Protein 6I3H (pdb70)

Secondary structure (DSSP, 8-state):
-HHHHHTHHHHHHHHHHHHHHHHTS-SSHHHHHHHHHHHHHHTT----HHHHHHHHHH-SS--HHHHHHHHHHHHHH-----HHHHHHS--TTSTHHHHHHHHHHHHHTT--SHHHHHHHHTTS-HHHHHHHHHHHHTSGGGS-HHHHHHHHHHHHHHHHHH-/-HHHHTHHHHHHHHHHHHHHHHTS-SSHHHHHHHHHHHHHHTT----HHHHHHHHHT-SS--HHHHHHHHHHHHHH-----HHHHHHHH---HHHHHHHHHHHHHTT--SHHHHHHHHTTS-HHHHHHHHHHHHTSGGGS-HHHHHHHHHHHHHHHHH-

Structure (mmCIF, N/CA/C/O backbone):
data_6I3H
#
_entry.id   6I3H
#
_cell.length_a   35.560
_cell.length_b   35.580
_cell.length_c   69.290
_cell.angle_alpha   89.71
_cell.angle_beta   84.40
_cell.angle_gamma   69.02
#
_symmetry.space_group_name_H-M   'P 1'
#
loop_
_entity.id
_entity.type
_entity.pdbx_description
1 polymer 'Matrix protein 1'
2 non-polymer 'PHOSPHATE ION'
3 water water
#
loop_
_atom_site.group_PDB
_atom_site.id
_atom_site.type_symbol
_atom_site.label_atom_id
_atom_site.label_alt_id
_atom_site.label_comp_id
_atom_site.label_asym_id
_atom_site.label_entity_id
_atom_site.label_seq_id
_atom_site.pdbx_PDB_ins_code
_atom_site.Cartn_x
_atom_site.Cartn_y
_atom_site.Cartn_z
_atom_site.occupancy
_atom_site.B_iso_or_equiv
_atom_site.auth_seq_id
_atom_site.auth_comp_id
_atom_site.auth_asym_id
_atom_site.auth_atom_id
_atom_site.pdbx_PDB_model_num
ATOM 1 N N . SER A 1 10 ? 8.511 44.797 90.061 1.00 79.59 -9 SER A N 1
ATOM 2 C CA . SER A 1 10 ? 7.089 45.047 89.814 1.00 78.47 -9 SER A CA 1
ATOM 3 C C . SER A 1 10 ? 6.710 46.369 90.470 1.00 80.82 -9 SER A C 1
ATOM 4 O O . SER A 1 10 ? 6.303 47.298 89.766 1.00 78.92 -9 SER A O 1
ATOM 7 N N . GLY A 1 11 ? 6.884 46.448 91.794 1.00 77.55 -8 GLY A N 1
ATOM 8 C CA . GLY A 1 11 ? 6.669 47.670 92.557 1.00 78.52 -8 GLY A CA 1
ATOM 9 C C . GLY A 1 11 ? 7.577 48.769 92.036 1.00 78.74 -8 GLY A C 1
ATOM 10 O O . GLY A 1 11 ? 7.105 49.864 91.718 1.00 77.88 -8 GLY A O 1
ATOM 11 N N . LEU A 1 12 ? 8.882 48.453 91.884 1.00 72.75 -7 LEU A N 1
ATOM 12 C CA . LEU A 1 12 ? 9.889 49.355 91.321 1.00 70.39 -7 LEU A CA 1
ATOM 13 C C . LEU A 1 12 ? 9.521 49.650 89.872 1.00 66.71 -7 LEU A C 1
ATOM 14 O O . LEU A 1 12 ? 9.484 50.811 89.486 1.00 64.52 -7 LEU A O 1
ATOM 19 N N . GLU A 1 13 ? 9.218 48.592 89.089 1.00 59.47 -6 GLU A N 1
ATOM 20 C CA . GLU A 1 13 ? 8.911 48.664 87.657 1.00 55.46 -6 GLU A CA 1
ATOM 21 C C . GLU A 1 13 ? 7.894 49.739 87.258 1.00 51.58 -6 GLU A C 1
ATOM 22 O O . GLU A 1 13 ? 8.156 50.450 86.298 1.00 47.71 -6 GLU A O 1
ATOM 28 N N . VAL A 1 14 ? 6.783 49.904 88.003 1.00 46.38 -5 VAL A N 1
ATOM 29 C CA . V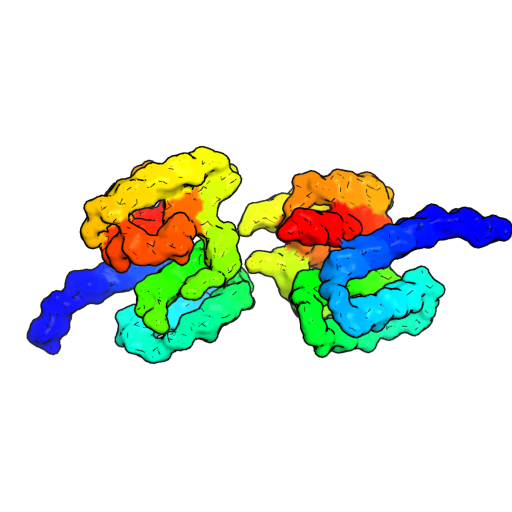AL A 1 14 ? 5.768 50.910 87.650 1.00 45.38 -5 VAL A CA 1
ATOM 30 C C . VAL A 1 14 ? 6.338 52.359 87.727 1.00 45.75 -5 VAL A C 1
ATOM 31 O O . VAL A 1 14 ? 5.969 53.190 86.895 1.00 41.86 -5 VAL A O 1
ATOM 35 N N . LEU A 1 15 ? 7.280 52.634 88.653 1.00 41.83 -4 LEU A N 1
ATOM 36 C CA . LEU A 1 15 ? 7.917 53.965 88.766 1.00 41.45 -4 LEU A CA 1
ATOM 37 C C . LEU A 1 15 ? 8.699 54.353 87.504 1.00 44.27 -4 LEU A C 1
ATOM 38 O O . LEU A 1 15 ? 8.883 55.542 87.220 1.00 42.79 -4 LEU A O 1
ATOM 43 N N . PHE A 1 16 ? 9.148 53.351 86.752 1.00 41.14 -3 PHE A N 1
ATOM 44 C CA . PHE A 1 16 ? 9.916 53.573 85.528 1.00 40.57 -3 PHE A CA 1
ATOM 45 C C . PHE A 1 16 ? 9.071 53.539 84.260 1.00 45.71 -3 PHE A C 1
ATOM 46 O O . PHE A 1 16 ? 9.629 53.514 83.167 1.00 45.19 -3 PHE A O 1
ATOM 54 N N . GLN A 1 17 ? 7.744 53.596 84.382 1.00 44.23 -2 GLN A N 1
ATOM 55 C CA . GLN A 1 17 ? 6.876 53.524 83.199 1.00 42.14 -2 GLN A CA 1
ATOM 56 C C . GLN A 1 17 ? 6.950 54.783 82.323 1.00 41.49 -2 GLN A C 1
ATOM 57 O O . GLN A 1 17 ? 6.874 54.654 81.103 1.00 37.97 -2 GLN A O 1
ATOM 63 N N . GLY A 1 18 ? 7.110 55.960 82.932 1.00 38.16 -1 GLY A N 1
ATOM 64 C CA . GLY A 1 18 ? 7.252 57.234 82.219 1.00 37.43 -1 GLY A CA 1
ATOM 65 C C . GLY A 1 18 ? 8.395 57.178 81.207 1.00 40.86 -1 GLY A C 1
ATOM 66 O O . GLY A 1 18 ? 8.163 57.274 79.990 1.00 36.40 -1 GLY A O 1
ATOM 67 N N . PRO A 1 19 ? 9.642 56.914 81.682 1.00 39.33 0 PRO A N 1
ATOM 68 C CA . PRO A 1 19 ? 10.776 56.787 80.748 1.00 37.36 0 PRO A CA 1
ATOM 69 C C . PRO A 1 19 ? 10.642 55.631 79.755 1.00 38.33 0 PRO A C 1
ATOM 70 O O . PRO A 1 19 ? 11.026 55.809 78.607 1.00 34.72 0 PRO A O 1
ATOM 74 N N . MET A 1 20 ? 10.099 54.459 80.174 1.00 37.73 1 MET A N 1
ATOM 75 C CA . MET A 1 20 ? 9.922 53.329 79.256 1.00 36.99 1 MET A CA 1
ATOM 76 C C . MET A 1 20 ? 8.910 53.656 78.161 1.00 38.44 1 MET A C 1
ATOM 77 O O . MET A 1 20 ? 9.132 53.287 77.007 1.00 35.90 1 MET A O 1
ATOM 82 N N . SER A 1 21 ? 7.830 54.398 78.504 1.00 36.01 2 SER A N 1
ATOM 83 C CA . SER A 1 21 ? 6.815 54.809 77.520 1.00 35.22 2 SER A CA 1
ATOM 84 C C . SER A 1 21 ? 7.378 55.842 76.541 1.00 35.90 2 SER A C 1
ATOM 85 O O . SER A 1 21 ? 6.998 55.821 75.374 1.00 34.52 2 SER A O 1
ATOM 88 N N . LEU A 1 22 ? 8.316 56.713 77.006 1.00 30.74 3 LEU A N 1
ATOM 89 C CA . LEU A 1 22 ? 9.034 57.696 76.181 1.00 29.06 3 LEU A CA 1
ATOM 90 C C . LEU A 1 22 ? 9.850 56.895 75.148 1.00 30.22 3 LEU A C 1
ATOM 91 O O . LEU A 1 22 ? 9.790 57.202 73.962 1.00 27.04 3 LEU A O 1
ATOM 96 N N . LEU A 1 23 ? 10.576 55.841 75.609 1.00 29.08 4 LEU A N 1
ATOM 97 C CA . LEU A 1 23 ? 11.377 54.984 74.729 1.00 28.07 4 LEU A CA 1
ATOM 98 C C . LEU A 1 23 ? 10.517 54.229 73.708 1.00 28.78 4 LEU A C 1
ATOM 99 O O . LEU A 1 23 ? 10.909 54.138 72.539 1.00 27.29 4 LEU A O 1
ATOM 104 N N . THR A 1 24 ? 9.315 53.754 74.121 1.00 25.85 5 THR A N 1
ATOM 105 C CA . THR A 1 24 ? 8.360 53.095 73.222 1.00 25.12 5 THR A CA 1
ATOM 106 C C . THR A 1 24 ? 7.901 54.067 72.124 1.00 29.16 5 THR A C 1
ATOM 107 O O . THR A 1 24 ? 7.842 53.683 70.954 1.00 28.82 5 THR A O 1
ATOM 111 N N . GLU A 1 25 ? 7.567 55.319 72.498 1.00 25.83 6 GLU A N 1
ATOM 112 C CA . GLU A 1 25 ? 7.168 56.365 71.535 1.00 25.10 6 GLU A CA 1
ATOM 113 C C . GLU A 1 25 ? 8.295 56.629 70.519 1.00 24.96 6 GLU A C 1
ATOM 114 O O . GLU A 1 25 ? 8.030 56.648 69.321 1.00 20.34 6 GLU A O 1
ATOM 120 N N . VAL A 1 26 ? 9.551 56.797 70.992 1.00 23.76 7 VAL A N 1
ATOM 121 C CA . VAL A 1 26 ? 10.730 56.964 70.132 1.00 23.76 7 VAL A CA 1
ATOM 122 C C . VAL A 1 26 ? 10.838 55.789 69.134 1.00 26.52 7 VAL A C 1
ATOM 123 O O . VAL A 1 26 ? 10.951 56.017 67.923 1.00 24.38 7 VAL A O 1
ATOM 127 N N . GLU A 1 27 ? 10.818 54.529 69.642 1.00 23.19 8 GLU A N 1
ATOM 128 C CA . GLU A 1 27 ? 10.968 53.394 68.731 1.00 22.84 8 GLU A CA 1
ATOM 129 C C . GLU A 1 27 ? 9.833 53.355 67.705 1.00 24.72 8 GLU A C 1
ATOM 130 O O . GLU A 1 27 ? 10.081 53.010 66.568 1.00 25.85 8 GLU A O 1
ATOM 136 N N . THR A 1 28 ? 8.615 53.749 68.095 1.00 22.35 9 THR A N 1
ATOM 137 C CA . THR A 1 28 ? 7.447 53.762 67.193 1.00 22.50 9 THR A CA 1
ATOM 138 C C . THR A 1 28 ? 7.676 54.791 66.106 1.00 25.92 9 THR A C 1
ATOM 139 O O . THR A 1 28 ? 7.506 54.491 64.908 1.00 26.35 9 THR A O 1
ATOM 143 N N . TYR A 1 29 ? 8.043 56.016 66.508 1.00 22.97 10 TYR A N 1
ATOM 144 C CA . TYR A 1 29 ? 8.329 57.069 65.521 1.00 22.75 10 TYR A CA 1
ATOM 145 C C . TYR A 1 29 ? 9.449 56.708 64.582 1.00 25.64 10 TYR A C 1
ATOM 146 O O . TYR A 1 29 ? 9.323 56.910 63.378 1.00 24.87 10 TYR A O 1
ATOM 155 N N . VAL A 1 30 ? 10.542 56.165 65.123 1.00 22.09 11 VAL A N 1
ATOM 156 C CA . VAL A 1 30 ? 11.705 55.814 64.313 1.00 21.68 11 VAL A CA 1
ATOM 157 C C . VAL A 1 30 ? 11.346 54.734 63.325 1.00 25.62 11 VAL A C 1
ATOM 158 O O . VAL A 1 30 ? 11.698 54.835 62.141 1.00 25.60 11 VAL A O 1
ATOM 162 N N . LEU A 1 31 ? 10.642 53.700 63.798 1.00 22.18 12 LEU A N 1
ATOM 163 C CA . LEU A 1 31 ? 10.246 52.629 62.881 1.00 24.76 12 LEU A CA 1
ATOM 164 C C . LEU A 1 31 ? 9.274 53.092 61.811 1.00 29.51 12 LEU A C 1
ATOM 165 O O . LEU A 1 31 ? 9.333 52.556 60.708 1.00 32.04 12 LEU A O 1
ATOM 170 N N . SER A 1 32 ? 8.460 54.137 62.076 1.00 25.94 13 SER A N 1
ATOM 171 C CA . SER A 1 32 ? 7.507 54.649 61.066 1.00 26.76 13 SER A CA 1
ATOM 172 C C . SER A 1 32 ? 8.174 55.200 59.784 1.00 31.23 13 SER A C 1
ATOM 173 O O . SER A 1 32 ? 7.515 55.317 58.747 1.00 28.93 13 SER A O 1
ATOM 176 N N . ILE A 1 33 ? 9.469 55.549 59.863 1.00 29.61 14 ILE A N 1
ATOM 177 C CA . ILE A 1 33 ? 10.203 56.055 58.703 1.00 29.83 14 ILE A CA 1
ATOM 178 C C . ILE A 1 33 ? 11.159 54.999 58.105 1.00 32.37 14 ILE A C 1
ATOM 179 O O . ILE A 1 33 ? 11.934 55.311 57.198 1.00 33.29 14 ILE A O 1
ATOM 184 N N . VAL A 1 34 ? 11.132 53.779 58.637 1.00 26.84 15 VAL A N 1
ATOM 185 C CA . VAL A 1 34 ? 11.935 52.666 58.145 1.00 26.95 15 VAL A CA 1
ATOM 186 C C . VAL A 1 34 ? 11.047 51.892 57.125 1.00 32.95 15 VAL A C 1
ATOM 187 O O . VAL A 1 34 ? 9.923 51.521 57.461 1.00 31.64 15 VAL A O 1
ATOM 191 N N . PRO A 1 35 ? 11.523 51.658 55.885 1.00 34.26 16 PRO A N 1
ATOM 192 C CA . PRO A 1 35 ? 10.708 50.923 54.888 1.00 35.57 16 PRO A CA 1
ATOM 193 C C . PRO A 1 35 ? 10.342 49.503 55.312 1.00 39.58 16 PRO A C 1
ATOM 194 O O . PRO A 1 35 ? 11.159 48.810 55.914 1.00 37.85 16 PRO A O 1
ATOM 198 N N . SER A 1 36 ? 9.105 49.091 55.026 1.00 37.65 17 SER A N 1
ATOM 199 C CA . SER A 1 36 ? 8.570 47.785 55.370 1.00 37.62 17 SER A CA 1
ATOM 200 C C . SER A 1 36 ? 9.260 46.700 54.510 1.00 45.61 17 SER A C 1
ATOM 201 O O . SER A 1 36 ? 8.745 46.301 53.468 1.00 49.20 17 SER A O 1
ATOM 204 N N . ALA A 1 37 ? 10.450 46.261 54.951 1.00 41.25 18 ALA A N 1
ATOM 205 C CA . ALA A 1 37 ? 11.321 45.302 54.274 1.00 43.53 18 ALA A CA 1
ATOM 206 C C . ALA A 1 37 ? 11.872 44.275 55.297 1.00 47.46 18 ALA A C 1
ATOM 207 O O . ALA A 1 37 ? 11.664 44.488 56.495 1.00 44.93 18 ALA A O 1
ATOM 209 N N . PRO A 1 38 ? 12.585 43.177 54.914 1.00 46.85 19 PRO A N 1
ATOM 210 C CA . PRO A 1 38 ? 13.117 42.265 55.948 1.00 45.92 19 PRO A CA 1
ATOM 211 C C . PRO A 1 38 ? 14.083 42.977 56.890 1.00 47.96 19 PRO A C 1
ATOM 212 O O . PRO A 1 38 ? 14.135 42.674 58.080 1.00 48.42 19 PRO A O 1
ATOM 216 N N . LEU A 1 39 ? 14.796 43.975 56.361 1.00 43.42 20 LEU A N 1
ATOM 217 C CA . LEU A 1 39 ? 15.720 44.823 57.105 1.00 42.72 20 LEU A CA 1
ATOM 218 C C . LEU A 1 39 ? 15.059 45.486 58.321 1.00 41.67 20 LEU A C 1
ATOM 219 O O . LEU A 1 39 ? 15.738 45.694 59.327 1.00 41.11 20 LEU A O 1
ATOM 224 N N . LYS A 1 40 ? 13.760 45.846 58.219 1.00 34.33 21 LYS A N 1
ATOM 225 C CA . LYS A 1 40 ? 13.020 46.515 59.300 1.00 31.22 21 LYS A CA 1
ATOM 226 C C . LYS A 1 40 ? 12.985 45.712 60.617 1.00 36.69 21 LYS A C 1
ATOM 227 O O . LYS A 1 40 ? 13.049 46.315 61.685 1.00 35.77 21 LYS A O 1
ATOM 233 N N . ALA A 1 41 ? 12.900 44.353 60.527 1.00 36.43 22 ALA A N 1
ATOM 234 C CA . ALA A 1 41 ? 12.953 43.439 61.668 1.00 35.89 22 ALA A CA 1
ATOM 235 C C . ALA A 1 41 ? 14.278 43.641 62.421 1.00 39.24 22 ALA A C 1
ATOM 236 O O . ALA A 1 41 ? 14.270 43.763 63.648 1.00 37.25 22 ALA A O 1
ATOM 238 N N . GLU A 1 42 ? 15.388 43.723 61.669 1.00 37.88 23 GLU A N 1
ATOM 239 C CA . GLU A 1 42 ? 16.758 43.900 62.172 1.00 39.46 23 GLU A CA 1
ATOM 240 C C . GLU A 1 42 ? 16.914 45.218 62.894 1.00 39.37 23 GLU A C 1
ATOM 241 O O . GLU A 1 42 ? 17.531 45.252 63.956 1.00 37.34 23 GLU A O 1
ATOM 247 N N . ILE A 1 43 ? 16.323 46.305 62.345 1.00 35.40 24 ILE A N 1
ATOM 248 C CA . ILE A 1 43 ? 16.375 47.621 62.976 1.00 32.83 24 ILE A CA 1
ATOM 249 C C . ILE A 1 43 ? 15.577 47.588 64.256 1.00 35.31 24 ILE A C 1
ATOM 250 O O . ILE A 1 43 ? 16.083 48.037 65.288 1.00 35.07 24 ILE A O 1
ATOM 255 N N . ALA A 1 44 ? 14.357 46.998 64.213 1.00 3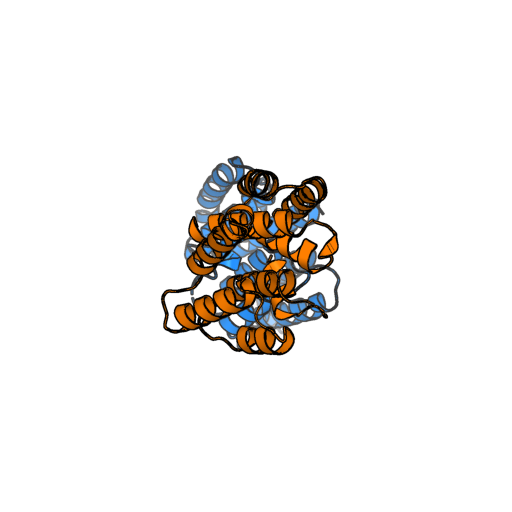0.72 25 ALA A N 1
ATOM 256 C CA . ALA A 1 44 ? 13.513 46.903 65.407 1.00 29.04 25 ALA A CA 1
ATOM 257 C C . ALA A 1 44 ? 14.223 46.166 66.552 1.00 32.55 25 ALA A C 1
ATOM 258 O O . ALA A 1 44 ? 14.254 46.665 67.675 1.00 31.92 25 ALA A O 1
ATOM 260 N N . GLN A 1 45 ? 14.845 45.026 66.251 1.00 31.14 26 GLN A N 1
ATOM 261 C CA . GLN A 1 45 ? 15.526 44.224 67.265 1.00 32.15 26 GLN A CA 1
ATOM 262 C C . GLN A 1 45 ? 16.784 44.968 67.794 1.00 36.95 26 GLN A C 1
ATOM 263 O O . GLN A 1 45 ? 17.046 44.929 68.997 1.00 36.68 26 GLN A O 1
ATOM 269 N N . ARG A 1 46 ? 17.483 45.742 66.931 1.00 34.33 27 ARG A N 1
ATOM 270 C CA . ARG A 1 46 ? 18.637 46.554 67.365 1.00 35.25 27 ARG A CA 1
ATOM 271 C C . ARG A 1 46 ? 18.206 47.703 68.285 1.00 39.64 27 ARG A C 1
ATOM 272 O O . ARG A 1 46 ? 18.837 47.891 69.332 1.00 40.07 27 ARG A O 1
ATOM 280 N N . LEU A 1 47 ? 17.129 48.463 67.900 1.00 33.56 28 LEU A N 1
ATOM 281 C CA . LEU A 1 47 ? 16.554 49.536 68.723 1.00 31.71 28 LEU A CA 1
ATOM 282 C C . LEU A 1 47 ? 16.085 48.974 70.071 1.00 34.40 28 LEU A C 1
ATOM 283 O O . LEU A 1 47 ? 16.306 49.621 71.089 1.00 32.64 28 LEU A O 1
ATOM 288 N N . GLU A 1 48 ? 15.430 47.778 70.074 1.00 31.63 29 GLU A N 1
ATOM 289 C CA . GLU A 1 48 ? 14.942 47.118 71.287 1.00 32.89 29 GLU A CA 1
ATOM 290 C C . GLU A 1 48 ? 16.106 46.834 72.238 1.00 38.63 29 GLU A C 1
ATOM 291 O O . GLU A 1 48 ? 16.037 47.203 73.415 1.00 39.00 29 GLU A O 1
ATOM 297 N N . ASP A 1 49 ? 17.186 46.221 71.712 1.00 35.76 30 ASP A N 1
ATOM 298 C CA . ASP A 1 49 ? 18.373 45.889 72.507 1.00 37.70 30 ASP A CA 1
ATOM 299 C C . ASP A 1 49 ? 19.074 47.125 73.062 1.00 42.74 30 ASP A C 1
ATOM 300 O O . ASP A 1 49 ? 19.474 47.125 74.224 1.00 44.52 30 ASP A O 1
ATOM 305 N N . VAL A 1 50 ? 19.176 48.199 72.260 1.00 39.87 31 VAL A N 1
ATOM 306 C CA . VAL A 1 50 ? 19.809 49.438 72.706 1.00 41.26 31 VAL A CA 1
ATOM 307 C C . VAL A 1 50 ? 18.958 50.103 73.815 1.00 45.90 31 VAL A C 1
ATOM 308 O O . VAL A 1 50 ? 19.503 50.513 74.846 1.00 47.11 31 VAL A O 1
ATOM 312 N N . PHE A 1 51 ? 17.627 50.135 73.629 1.00 39.13 32 PHE A N 1
ATOM 313 C CA . PHE A 1 51 ? 16.701 50.716 74.617 1.00 38.03 32 PHE A CA 1
ATOM 314 C C . PHE A 1 51 ? 16.548 49.866 75.887 1.00 45.44 32 PHE A C 1
ATOM 315 O O . PHE A 1 51 ? 16.030 50.362 76.890 1.00 44.48 32 PHE A O 1
ATOM 323 N N . ALA A 1 52 ? 17.004 48.587 75.836 1.00 45.08 33 ALA A N 1
ATOM 324 C CA . ALA A 1 52 ? 16.974 47.626 76.944 1.00 46.46 33 ALA A CA 1
ATOM 325 C C . ALA A 1 52 ? 18.286 47.683 77.757 1.00 54.96 33 ALA A C 1
ATOM 326 O O . ALA A 1 52 ? 18.442 46.959 78.744 1.00 58.27 33 ALA A O 1
ATOM 328 N N . GLY A 1 53 ? 19.211 48.529 77.326 1.00 50.58 34 GLY A N 1
ATOM 329 C CA . GLY A 1 53 ? 20.507 48.686 77.968 1.00 53.08 34 GLY A CA 1
ATOM 330 C C . GLY A 1 53 ? 21.495 47.571 77.694 1.00 59.76 34 GLY A C 1
ATOM 331 O O . GLY A 1 53 ? 22.457 47.417 78.452 1.00 62.61 34 GLY A O 1
ATOM 332 N N . LYS A 1 54 ? 21.282 46.782 76.617 1.00 55.12 35 LYS A N 1
ATOM 333 C CA . LYS A 1 54 ? 22.206 45.696 76.266 1.00 57.17 35 LYS A CA 1
ATOM 334 C C . LYS A 1 54 ? 23.519 46.295 75.772 1.00 63.61 35 LYS A C 1
ATOM 335 O O . LYS A 1 54 ? 23.507 47.351 75.138 1.00 62.26 35 LYS A O 1
ATOM 341 N N . ASN A 1 55 ? 24.648 45.644 76.105 1.00 63.37 36 ASN A N 1
ATOM 342 C CA . ASN A 1 55 ? 26.007 46.066 75.735 1.00 65.37 36 ASN A CA 1
ATOM 343 C C . ASN A 1 55 ? 26.139 46.197 74.226 1.00 67.09 36 ASN A C 1
ATOM 344 O O . ASN A 1 55 ? 25.865 45.250 73.483 1.00 66.47 36 ASN A O 1
ATOM 349 N N . THR A 1 56 ? 26.480 47.398 73.770 1.00 63.01 37 THR A N 1
ATOM 350 C CA . THR A 1 56 ? 26.575 47.658 72.336 1.00 61.39 37 THR A CA 1
ATOM 351 C C . THR A 1 56 ? 27.832 48.422 71.943 1.00 63.63 37 THR A C 1
ATOM 352 O O . THR A 1 56 ? 28.242 49.350 72.647 1.00 63.99 37 THR A O 1
ATOM 356 N N . ASP A 1 57 ? 28.425 48.045 70.791 1.00 58.84 38 ASP A N 1
ATOM 357 C CA . ASP A 1 57 ? 29.549 48.774 70.210 1.00 58.94 38 ASP A CA 1
ATOM 358 C C . ASP A 1 57 ? 28.918 49.686 69.177 1.00 57.92 38 ASP A C 1
ATOM 359 O O . ASP A 1 57 ? 28.306 49.217 68.207 1.00 56.06 38 ASP A O 1
ATOM 364 N N . LEU A 1 58 ? 29.011 50.999 69.433 1.00 51.70 39 LEU A N 1
ATOM 365 C CA . LEU A 1 58 ? 28.466 52.016 68.563 1.00 48.60 39 LEU A CA 1
ATOM 366 C C . LEU A 1 58 ? 29.098 51.955 67.169 1.00 51.22 39 LEU A C 1
ATOM 367 O O . LEU A 1 58 ? 28.364 52.075 66.191 1.00 49.49 39 LEU A O 1
ATOM 372 N N . GLU A 1 59 ? 30.421 51.700 67.069 1.00 49.61 40 GLU A N 1
ATOM 373 C CA . GLU A 1 59 ? 31.097 51.633 65.769 1.00 50.85 40 GLU A CA 1
ATOM 374 C C . GLU A 1 59 ? 30.557 50.495 64.899 1.00 53.16 40 GLU A C 1
ATOM 375 O O . GLU A 1 59 ? 30.312 50.719 63.711 1.00 51.24 40 GLU A O 1
ATOM 381 N N . VAL A 1 60 ? 30.344 49.303 65.494 1.00 50.18 41 VAL A N 1
ATOM 382 C CA . VAL A 1 60 ? 29.749 48.150 64.807 1.00 50.73 41 VAL A CA 1
ATOM 383 C C . VAL A 1 60 ? 28.356 48.509 64.287 1.00 50.70 41 VAL A C 1
ATOM 384 O O . VAL A 1 60 ? 28.078 48.260 63.116 1.00 49.88 41 VAL A O 1
ATOM 388 N N . LEU A 1 61 ? 27.505 49.090 65.144 1.00 45.82 42 LEU A N 1
ATOM 389 C CA . LEU A 1 61 ? 26.162 49.536 64.772 1.00 44.22 42 LEU A CA 1
ATOM 390 C C . LEU A 1 61 ? 26.197 50.514 63.616 1.00 44.52 42 LEU A C 1
ATOM 391 O O . LEU A 1 61 ? 25.386 50.375 62.694 1.00 41.55 42 LEU A O 1
ATOM 396 N N . MET A 1 62 ? 27.088 51.544 63.701 1.00 42.31 43 MET A N 1
ATOM 397 C CA . MET A 1 62 ? 27.214 52.607 62.695 1.00 42.64 43 MET A CA 1
ATOM 398 C C . MET A 1 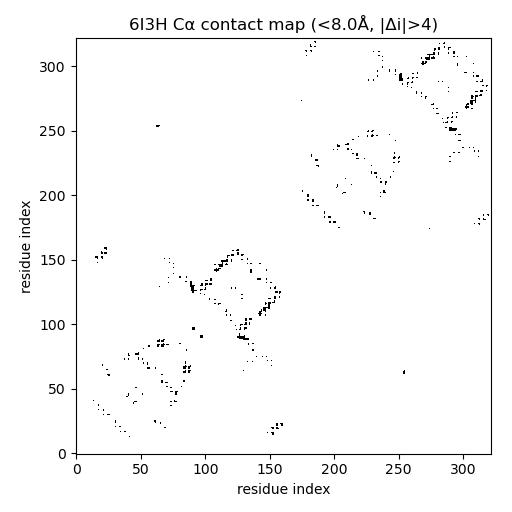62 ? 27.709 52.065 61.367 1.00 49.00 43 MET A C 1
ATOM 399 O O . MET A 1 62 ? 27.218 52.500 60.327 1.00 48.21 43 MET A O 1
ATOM 404 N N . GLU A 1 63 ? 28.657 51.102 61.396 1.00 47.27 44 GLU A N 1
ATOM 405 C CA . GLU A 1 63 ? 29.191 50.500 60.174 1.00 49.97 44 GLU A CA 1
ATOM 406 C C . GLU A 1 63 ? 28.102 49.686 59.471 1.00 54.80 44 GLU A C 1
ATOM 407 O O . GLU A 1 63 ? 27.992 49.727 58.247 1.00 55.61 44 GLU A O 1
ATOM 413 N N . TRP A 1 64 ? 27.276 48.991 60.264 1.00 51.02 45 TRP A N 1
ATOM 414 C CA . TRP A 1 64 ? 26.160 48.190 59.792 1.00 49.33 45 TRP A CA 1
ATOM 415 C C . TRP A 1 64 ? 25.144 49.140 59.163 1.00 46.28 45 TRP A C 1
ATOM 416 O O . TRP A 1 64 ? 24.748 48.927 58.025 1.00 45.04 45 TRP A O 1
ATOM 427 N N . LEU A 1 65 ? 24.833 50.249 59.837 1.00 41.65 46 LEU A N 1
ATOM 428 C CA . LEU A 1 65 ? 23.893 51.250 59.335 1.00 40.71 46 LEU A CA 1
ATOM 429 C C . LEU A 1 65 ? 24.344 51.804 57.984 1.00 46.12 46 LEU A C 1
ATOM 430 O O . LEU A 1 65 ? 23.592 51.764 57.014 1.00 45.16 46 LEU A O 1
ATOM 435 N N . LYS A 1 66 ? 25.598 52.270 57.916 1.00 45.92 47 LYS A N 1
ATOM 436 C CA . LYS A 1 66 ? 26.218 52.876 56.736 1.00 47.65 47 LYS A CA 1
ATOM 437 C C . LYS A 1 66 ? 26.087 52.042 55.462 1.00 53.43 47 LYS A C 1
ATOM 438 O O . LYS A 1 66 ? 25.894 52.610 54.387 1.00 55.12 47 LYS A O 1
ATOM 444 N N . THR A 1 67 ? 26.188 50.712 55.587 1.00 49.89 48 THR A N 1
ATOM 445 C CA . THR A 1 67 ? 26.229 49.759 54.466 1.00 52.28 48 THR A CA 1
ATOM 446 C C . THR A 1 67 ? 24.877 49.082 54.152 1.00 54.61 48 THR A C 1
ATOM 447 O O . THR A 1 67 ? 24.794 48.274 53.232 1.00 56.75 48 THR A O 1
ATOM 451 N N . ARG A 1 68 ? 23.820 49.454 54.867 1.00 49.05 49 ARG A N 1
ATOM 452 C CA . ARG A 1 68 ? 22.477 48.944 54.638 1.00 47.84 49 ARG A CA 1
ATOM 453 C C . ARG A 1 68 ? 21.942 49.421 53.287 1.00 55.58 49 ARG A C 1
ATOM 454 O O . ARG A 1 68 ? 21.965 50.622 53.030 1.00 54.40 49 ARG A O 1
ATOM 462 N N . PRO A 1 69 ? 21.383 48.527 52.442 1.00 56.20 50 PRO A N 1
ATOM 463 C CA . PRO A 1 69 ? 20.701 49.016 51.235 1.00 57.90 50 PRO A CA 1
ATOM 464 C C . PRO A 1 69 ? 19.289 49.473 51.660 1.00 59.98 50 PRO A C 1
ATOM 465 O O . PRO A 1 69 ? 18.970 49.402 52.853 1.00 55.99 50 PRO A O 1
ATOM 469 N N . ILE A 1 70 ? 18.442 49.912 50.698 1.00 58.79 51 ILE A N 1
ATOM 470 C CA . ILE A 1 70 ? 17.040 50.352 50.904 1.00 56.97 51 ILE A CA 1
ATOM 471 C C . ILE A 1 70 ? 16.936 51.664 51.703 1.00 57.69 51 ILE A C 1
ATOM 472 O O . ILE A 1 70 ? 16.242 52.574 51.246 1.00 58.39 51 ILE A O 1
ATOM 477 N N . LEU A 1 71 ? 17.582 51.765 52.883 1.00 51.23 52 LEU A N 1
ATOM 478 C CA . LEU A 1 71 ? 17.516 52.957 53.739 1.00 47.46 52 LEU A CA 1
ATOM 479 C C . LEU A 1 71 ? 17.979 54.221 53.043 1.00 53.44 52 LEU A C 1
ATOM 480 O O . LEU A 1 71 ? 19.057 54.232 52.443 1.00 56.52 52 LEU A O 1
ATOM 485 N N . SER A 1 72 ? 17.187 55.296 53.153 1.00 47.71 53 SER A N 1
ATOM 486 C CA . SER A 1 72 ? 17.544 56.596 52.587 1.00 48.15 53 SER A CA 1
ATOM 487 C C . SER A 1 72 ? 18.627 57.204 53.492 1.00 51.08 53 SER A C 1
ATOM 488 O O . SER A 1 72 ? 18.656 56.857 54.679 1.00 49.67 53 SER A O 1
ATOM 491 N N . PRO A 1 73 ? 19.513 58.109 53.012 1.00 47.61 54 PRO A N 1
ATOM 492 C CA . PRO A 1 73 ? 20.511 58.690 53.926 1.00 46.67 54 PRO A CA 1
ATOM 493 C C . PRO A 1 73 ? 19.882 59.351 55.156 1.00 47.53 54 PRO A C 1
ATOM 494 O O . PRO A 1 73 ? 20.448 59.264 56.243 1.00 46.22 54 PRO A O 1
ATOM 498 N N . LEU A 1 74 ? 18.702 59.974 54.999 1.00 43.11 55 LEU A N 1
ATOM 499 C CA . LEU A 1 74 ? 18.003 60.631 56.118 1.00 40.36 55 LEU A CA 1
ATOM 500 C C . LEU A 1 74 ? 17.578 59.653 57.230 1.00 40.72 55 LEU A C 1
ATOM 501 O O . LEU A 1 74 ? 17.750 59.969 58.412 1.00 39.10 55 LEU A O 1
ATOM 506 N N . THR A 1 75 ? 17.057 58.477 56.860 1.00 37.16 56 THR A N 1
ATOM 507 C CA . THR A 1 75 ? 16.692 57.420 57.809 1.00 35.53 56 THR A CA 1
ATOM 508 C C . THR A 1 75 ? 17.965 56.940 58.508 1.00 38.18 56 THR A C 1
ATOM 509 O O . THR A 1 75 ? 17.956 56.735 59.727 1.00 35.61 56 THR A O 1
ATOM 513 N N . LYS A 1 76 ? 19.066 56.777 57.741 1.00 37.19 57 LYS A N 1
ATOM 514 C CA . LYS A 1 76 ? 20.349 56.365 58.312 1.00 37.73 57 LYS A CA 1
ATOM 515 C C . LYS A 1 76 ? 20.826 57.420 59.309 1.00 41.09 57 LYS A C 1
ATOM 516 O O . LYS A 1 76 ? 21.389 57.070 60.346 1.00 40.02 57 LYS A O 1
ATOM 522 N N . GLY A 1 77 ? 20.636 58.701 58.958 1.00 39.57 58 GLY A N 1
ATOM 523 C CA . GLY A 1 77 ? 21.038 59.829 59.788 1.00 37.92 58 GLY A CA 1
ATOM 524 C C . GLY A 1 77 ? 20.285 59.835 61.101 1.00 36.04 58 GLY A C 1
ATOM 525 O O . GLY A 1 77 ? 20.899 59.947 62.170 1.00 34.06 58 GLY A O 1
ATOM 526 N N . ILE A 1 78 ? 18.942 59.687 61.025 1.00 30.44 59 ILE A N 1
ATOM 527 C CA . ILE A 1 78 ? 18.081 59.669 62.209 1.00 28.37 59 ILE A CA 1
ATOM 528 C C . ILE A 1 78 ? 18.419 58.483 63.105 1.00 32.91 59 ILE A C 1
ATOM 529 O O . ILE A 1 78 ? 18.590 58.671 64.313 1.00 32.12 59 ILE A O 1
ATOM 534 N N . LEU A 1 79 ? 18.562 57.275 62.518 1.00 32.30 60 LEU A N 1
ATOM 535 C CA . LEU A 1 79 ? 18.939 56.079 63.284 1.00 31.94 60 LEU A CA 1
ATOM 536 C C . LEU A 1 79 ? 20.326 56.272 63.900 1.00 35.96 60 LEU A C 1
ATOM 537 O O . LEU A 1 79 ? 20.536 55.948 65.072 1.00 34.20 60 LEU A O 1
ATOM 542 N N . GLY A 1 80 ? 21.239 56.849 63.116 1.00 34.77 61 GLY A N 1
ATOM 543 C CA . GLY A 1 80 ? 22.597 57.158 63.553 1.00 36.07 61 GLY A CA 1
ATOM 544 C C . GLY A 1 80 ? 22.582 58.047 64.767 1.00 37.99 61 GLY A C 1
ATOM 545 O O . GLY A 1 80 ? 23.227 57.741 65.769 1.00 40.68 61 GLY A O 1
ATOM 546 N N . PHE A 1 81 ? 21.737 59.079 64.722 1.00 31.37 62 PHE A N 1
ATOM 547 C CA . PHE A 1 81 ? 21.578 60.049 65.803 1.00 29.53 62 PHE A CA 1
ATOM 548 C C . PHE A 1 81 ? 21.019 59.365 67.064 1.00 29.00 62 PHE A C 1
ATOM 549 O O . PHE A 1 81 ? 21.570 59.531 68.150 1.00 27.24 62 PHE A O 1
ATOM 557 N N . VAL A 1 82 ? 19.964 58.538 66.902 1.00 28.49 63 VAL A N 1
ATOM 558 C CA . VAL A 1 82 ? 19.318 57.814 68.011 1.00 27.41 63 VAL A CA 1
ATOM 559 C C . VAL A 1 82 ? 20.280 56.899 68.695 1.00 33.55 63 VAL A C 1
ATOM 560 O O . VAL A 1 82 ? 20.333 56.923 69.930 1.00 34.29 63 VAL A O 1
ATOM 564 N N . PHE A 1 83 ? 21.034 56.085 67.933 1.00 33.04 64 PHE A N 1
ATOM 565 C CA . PHE A 1 83 ? 22.020 55.174 68.530 1.00 36.74 64 PHE A CA 1
ATOM 566 C C . PHE A 1 83 ? 23.101 55.951 69.294 1.00 41.10 64 PHE A C 1
ATOM 567 O O . PHE A 1 83 ? 23.457 55.522 70.386 1.00 42.61 64 PHE A O 1
ATOM 575 N N . THR A 1 84 ? 23.578 57.106 68.751 1.00 36.61 65 THR A N 1
ATOM 576 C CA . THR A 1 84 ? 24.620 57.964 69.391 1.00 37.72 65 THR A CA 1
ATOM 577 C C . THR A 1 84 ? 24.106 58.544 70.715 1.00 41.03 65 THR A C 1
ATOM 578 O O . THR A 1 84 ? 24.840 58.633 71.696 1.00 39.28 65 THR A O 1
ATOM 582 N N . LEU A 1 85 ? 22.817 58.883 70.747 1.00 37.55 66 LEU A N 1
ATOM 583 C CA . LEU A 1 85 ? 22.169 59.426 71.926 1.00 37.39 66 LEU A CA 1
ATOM 584 C C . LEU A 1 85 ? 22.057 58.404 73.067 1.00 42.56 66 LEU A C 1
ATOM 585 O O . LEU A 1 85 ? 22.056 58.797 74.232 1.00 41.70 66 LEU A O 1
ATOM 590 N N . THR A 1 86 ? 21.940 57.103 72.748 1.00 41.36 67 THR A N 1
ATOM 591 C CA . THR A 1 86 ? 21.714 56.106 73.790 1.00 43.16 67 THR A CA 1
ATOM 592 C C . THR A 1 86 ? 22.910 55.237 74.124 1.00 51.22 67 THR A C 1
ATOM 593 O O . THR A 1 86 ? 23.114 54.965 75.308 1.00 52.83 67 THR A O 1
ATOM 597 N N . VAL A 1 87 ? 23.665 54.767 73.103 1.00 50.15 68 VAL A N 1
ATOM 598 C CA . VAL A 1 87 ? 24.830 53.860 73.270 1.00 52.22 68 VAL A CA 1
ATOM 599 C C . VAL A 1 87 ? 26.027 54.652 73.801 1.00 58.94 68 VAL A C 1
ATOM 600 O O . VAL A 1 87 ? 26.536 55.497 73.067 1.00 58.35 68 VAL A O 1
ATOM 604 N N . PRO A 1 88 ? 26.503 54.411 75.046 1.00 58.38 69 PRO A N 1
ATOM 605 C CA . PRO A 1 88 ? 27.658 55.183 75.544 1.00 64.88 69 PRO A CA 1
ATOM 606 C C . PRO A 1 88 ? 28.984 54.748 74.927 1.00 97.05 69 PRO A C 1
ATOM 607 O O . PRO A 1 88 ? 29.058 53.698 74.294 1.00 66.69 69 PRO A O 1
ATOM 611 N N . GLN A 1 94 ? 32.382 61.250 69.157 1.00 71.63 75 GLN A N 1
ATOM 612 C CA . GLN A 1 94 ? 32.712 60.886 67.778 1.00 72.14 75 GLN A CA 1
ATOM 613 C C . GLN A 1 94 ? 31.606 61.263 66.787 1.00 72.27 75 GLN A C 1
ATOM 614 O O . GLN A 1 94 ? 30.419 61.199 67.129 1.00 69.37 75 GLN A O 1
ATOM 620 N N . ARG A 1 95 ? 31.996 61.638 65.549 1.00 67.88 76 ARG A N 1
ATOM 621 C CA . ARG A 1 95 ? 31.019 61.995 64.513 1.00 63.72 76 ARG A CA 1
ATOM 622 C C . ARG A 1 95 ? 31.260 61.258 63.201 1.00 63.39 76 ARG A C 1
ATOM 623 O O . ARG A 1 95 ? 32.371 61.272 62.669 1.00 64.78 76 ARG A O 1
ATOM 631 N N A ARG A 1 96 ? 30.221 60.576 62.703 0.61 55.99 77 ARG A N 1
ATOM 632 N N B ARG A 1 96 ? 30.199 60.627 62.687 0.39 56.25 77 ARG A N 1
ATOM 633 C CA A ARG A 1 96 ? 30.245 59.846 61.436 0.61 55.93 77 ARG A CA 1
ATOM 634 C CA B ARG A 1 96 ? 30.167 59.883 61.429 0.39 56.15 77 ARG A CA 1
ATOM 635 C C A ARG A 1 96 ? 29.769 60.792 60.304 0.61 57.29 77 ARG A C 1
ATOM 636 C C B ARG A 1 96 ? 29.766 60.850 60.302 0.39 57.84 77 ARG A C 1
ATOM 637 O O A ARG A 1 96 ? 28.751 61.470 60.459 0.61 52.72 77 ARG A O 1
ATOM 638 O O B ARG A 1 96 ? 28.784 61.585 60.449 0.39 53.89 77 ARG A O 1
ATOM 653 N N . ARG A 1 97 ? 30.545 60.872 59.198 1.00 56.95 78 ARG A N 1
ATOM 654 C CA . ARG A 1 97 ? 30.304 61.736 58.023 1.00 56.74 78 ARG A CA 1
ATOM 655 C C . ARG A 1 97 ? 28.944 61.481 57.351 1.00 56.44 78 ARG A C 1
ATOM 656 O O . ARG A 1 97 ? 28.234 62.441 57.049 1.00 53.92 78 ARG A O 1
ATOM 664 N N . PHE A 1 98 ? 28.558 60.198 57.181 1.00 52.45 79 PHE A N 1
ATOM 665 C CA . PHE A 1 98 ? 27.279 59.809 56.577 1.00 49.20 79 PHE A CA 1
ATOM 666 C C . PHE A 1 98 ? 26.081 60.319 57.379 1.00 46.30 79 PHE A C 1
ATOM 667 O O . PHE A 1 98 ? 25.042 60.586 56.789 1.00 42.40 79 PHE A O 1
ATOM 675 N N . VAL A 1 99 ? 26.224 60.438 58.712 1.00 42.15 80 VAL A N 1
ATOM 676 C CA . VAL A 1 99 ? 25.182 60.973 59.586 1.00 38.79 80 VAL A CA 1
ATOM 677 C C . VAL A 1 99 ? 25.139 62.508 59.401 1.00 45.10 80 VAL A C 1
ATOM 678 O O . VAL A 1 99 ? 24.070 63.041 59.108 1.00 43.27 80 VAL A O 1
ATOM 682 N N . GLN A 1 100 ? 26.292 63.205 59.546 1.00 46.70 81 GLN A N 1
ATOM 683 C CA . GLN A 1 100 ? 26.419 64.677 59.349 1.00 46.87 81 GLN A CA 1
ATOM 684 C C . GLN A 1 100 ? 25.855 65.112 57.982 1.00 52.87 81 GLN A C 1
ATOM 685 O O . GLN A 1 100 ? 25.072 66.069 57.911 1.00 52.06 81 GLN A O 1
ATOM 691 N N . ASN A 1 101 ? 26.266 64.420 56.895 1.00 51.95 82 ASN A N 1
ATOM 692 C CA . ASN A 1 101 ? 25.819 64.737 55.533 1.00 52.89 82 ASN A CA 1
ATOM 693 C C . ASN A 1 101 ? 24.317 64.609 55.370 1.00 54.50 82 ASN A C 1
ATOM 694 O O . ASN A 1 101 ? 23.696 65.505 54.805 1.00 55.82 82 ASN A O 1
ATOM 699 N N . ALA A 1 102 ? 23.725 63.528 55.908 1.00 47.35 83 ALA A N 1
ATOM 700 C CA . ALA A 1 102 ? 22.293 63.244 55.835 1.00 43.81 83 ALA A CA 1
ATOM 701 C C . ALA A 1 102 ? 21.428 64.264 56.565 1.00 43.10 83 ALA A C 1
ATOM 702 O O . ALA A 1 102 ? 20.399 64.663 56.038 1.00 41.06 83 ALA A O 1
ATOM 704 N N . LEU A 1 103 ? 21.840 64.645 57.781 1.00 40.44 84 LEU A N 1
ATOM 705 C CA . LEU A 1 103 ? 21.115 65.525 58.704 1.00 38.52 84 LEU A CA 1
ATOM 706 C C . LEU A 1 103 ? 21.127 67.004 58.283 1.00 47.12 84 LEU A C 1
ATOM 707 O O . LEU A 1 103 ? 21.903 67.851 58.753 1.00 47.65 84 LEU A O 1
ATOM 712 N N . ASN A 1 104 ? 20.222 67.289 57.340 1.00 46.92 85 ASN A N 1
ATOM 713 C CA . ASN A 1 104 ? 20.057 68.592 56.726 1.00 49.80 85 ASN A CA 1
ATOM 714 C C . ASN A 1 104 ? 18.755 68.710 55.928 1.00 57.80 85 ASN A C 1
ATOM 715 O O . ASN A 1 104 ? 18.051 67.727 55.697 1.00 56.51 85 ASN A O 1
ATOM 720 N N . GLY A 1 105 ? 18.492 69.936 55.501 1.00 59.32 86 GLY A N 1
ATOM 721 C CA . GLY A 1 105 ? 17.379 70.336 54.655 1.00 60.66 86 GLY A CA 1
ATOM 722 C C . GLY A 1 105 ? 17.882 71.366 53.670 1.00 68.07 86 GLY A C 1
ATOM 723 O O . GLY A 1 105 ? 17.191 72.343 53.397 1.00 68.08 86 GLY A O 1
ATOM 724 N N . ASN A 1 106 ? 19.107 71.149 53.132 1.00 67.56 87 ASN A N 1
ATOM 725 C CA . ASN A 1 106 ? 19.786 72.047 52.186 1.00 69.99 87 ASN A CA 1
ATOM 726 C C . ASN A 1 106 ? 19.062 72.208 50.834 1.00 75.69 87 ASN A C 1
ATOM 727 O O . ASN A 1 106 ? 19.421 73.103 50.055 1.00 77.59 87 ASN A O 1
ATOM 732 N N . GLY A 1 107 ? 18.005 71.411 50.618 1.00 70.33 88 GLY A N 1
ATOM 733 C CA . GLY A 1 107 ? 17.139 71.490 49.445 1.00 70.71 88 GLY A CA 1
ATOM 734 C C . GLY A 1 107 ? 16.231 72.708 49.497 1.00 72.21 88 GLY A C 1
ATOM 735 O O . GLY A 1 107 ? 15.369 72.886 48.629 1.00 73.54 88 GLY A O 1
ATOM 736 N N . ASP A 1 108 ? 16.438 73.559 50.536 1.00 64.42 89 ASP A N 1
ATOM 737 C CA . ASP A 1 108 ? 15.762 74.819 50.846 1.00 62.21 89 ASP A CA 1
ATOM 738 C C . ASP A 1 108 ? 16.770 75.618 51.711 1.00 62.71 89 ASP A C 1
ATOM 739 O O . ASP A 1 108 ? 17.043 75.208 52.840 1.00 60.59 89 ASP A O 1
ATOM 744 N N . PRO A 1 109 ? 17.366 76.731 51.202 1.00 59.30 90 PRO A N 1
ATOM 745 C CA . PRO A 1 109 ? 18.353 77.480 52.010 1.00 58.04 90 PRO A CA 1
ATOM 746 C C . PRO A 1 109 ? 17.811 78.005 53.338 1.00 57.30 90 PRO A C 1
ATOM 747 O O . PRO A 1 109 ? 18.558 78.063 54.299 1.00 56.06 90 PRO A O 1
ATOM 751 N N . ASN A 1 110 ? 16.500 78.310 53.395 1.00 51.70 91 ASN A N 1
ATOM 752 C CA . ASN A 1 110 ? 15.779 78.813 54.558 1.00 49.90 91 ASN A CA 1
ATOM 753 C C . ASN A 1 110 ? 15.735 77.850 55.746 1.00 49.82 91 ASN A C 1
ATOM 754 O O . ASN A 1 110 ? 15.531 78.314 56.878 1.00 49.10 91 ASN A O 1
ATOM 759 N N . ASN A 1 111 ? 15.939 76.527 55.510 1.00 43.06 92 ASN A N 1
ATOM 760 C CA . ASN A 1 111 ? 15.933 75.505 56.562 1.00 41.18 92 ASN A CA 1
ATOM 761 C C . ASN A 1 111 ? 17.035 75.691 57.594 1.00 42.23 92 ASN A C 1
ATOM 762 O O . ASN A 1 111 ? 16.784 75.378 58.758 1.00 39.33 92 ASN A O 1
ATOM 767 N N . MET A 1 112 ? 18.222 76.218 57.179 1.00 38.30 93 MET A N 1
ATOM 768 C CA . MET A 1 112 ? 19.336 76.485 58.094 1.00 39.38 93 MET A CA 1
ATOM 769 C C . MET A 1 112 ? 18.942 77.614 59.030 1.00 41.44 93 MET A C 1
ATOM 770 O O . MET A 1 112 ? 19.122 77.483 60.242 1.00 39.99 93 MET A O 1
ATOM 775 N N . ASP A 1 113 ? 18.344 78.691 58.470 1.00 38.38 94 ASP A N 1
ATOM 776 C CA . ASP A 1 113 ? 17.841 79.846 59.226 1.00 38.58 94 ASP A CA 1
ATOM 777 C C . ASP A 1 113 ? 16.894 79.379 60.320 1.00 37.78 94 ASP A C 1
ATOM 778 O O . ASP A 1 113 ? 17.081 79.739 61.478 1.00 37.01 94 ASP A O 1
ATOM 783 N N . LYS A 1 114 ? 15.927 78.513 59.961 1.00 31.33 95 LYS A N 1
ATOM 784 C CA . LYS A 1 114 ? 14.945 77.972 60.897 1.00 29.41 95 LYS A CA 1
ATOM 785 C C . LYS A 1 114 ? 15.565 76.963 61.897 1.00 31.47 95 LYS A C 1
ATOM 786 O O . LYS A 1 114 ? 15.241 77.034 63.078 1.00 31.84 95 LYS A O 1
ATOM 792 N N . ALA A 1 115 ? 16.488 76.094 61.448 1.00 25.90 96 ALA A N 1
ATOM 793 C CA . ALA A 1 115 ? 17.135 75.116 62.318 1.00 26.19 96 ALA A CA 1
ATOM 794 C C . ALA A 1 115 ? 17.925 75.767 63.455 1.00 30.26 96 ALA A C 1
ATOM 795 O O . ALA A 1 115 ? 17.878 75.264 64.577 1.00 27.43 96 ALA A O 1
ATOM 797 N N . VAL A 1 116 ? 18.620 76.906 63.162 1.00 30.38 97 VAL A N 1
ATOM 798 C CA . VAL A 1 116 ? 19.408 77.677 64.138 1.00 31.25 97 VAL A CA 1
ATOM 799 C C . VAL A 1 116 ? 18.447 78.284 65.164 1.00 32.65 97 VAL A C 1
ATOM 800 O O . VAL A 1 116 ? 18.703 78.206 66.367 1.00 31.52 97 VAL A O 1
ATOM 804 N N . LYS A 1 117 ? 17.335 78.844 64.695 1.00 28.19 98 LYS A N 1
ATOM 805 C CA . LYS A 1 117 ? 16.326 79.440 65.586 1.00 29.15 98 LYS A CA 1
ATOM 806 C C . LYS A 1 117 ? 15.679 78.359 66.476 1.00 32.29 98 LYS A C 1
ATOM 807 O O . LYS A 1 117 ? 15.471 78.597 67.669 1.00 32.44 98 LYS A O 1
ATOM 813 N N . LEU A 1 118 ? 15.383 77.170 65.913 1.00 25.87 99 LEU A N 1
ATOM 814 C CA . LEU A 1 118 ? 14.833 76.065 66.700 1.00 26.24 99 LEU A CA 1
ATOM 815 C C . LEU A 1 118 ? 15.878 75.548 67.722 1.00 30.03 99 LEU A C 1
ATOM 816 O O . LEU A 1 118 ? 15.548 75.291 68.888 1.00 29.16 99 LEU A O 1
ATOM 821 N N . TYR A 1 119 ? 17.127 75.463 67.286 1.00 25.77 100 TYR A N 1
ATOM 822 C CA . TYR A 1 119 ? 18.230 75.014 68.131 1.00 28.27 100 TYR A CA 1
ATOM 823 C C . TYR A 1 119 ? 18.371 75.909 69.376 1.00 34.29 100 TYR A C 1
ATOM 824 O O . TYR A 1 119 ? 18.509 75.370 70.487 1.00 33.68 100 TYR A O 1
ATOM 833 N N . ARG A 1 120 ? 18.270 77.275 69.194 1.00 31.32 101 ARG A N 1
ATOM 834 C CA . ARG A 1 120 ? 18.360 78.269 70.266 1.00 32.50 101 ARG A CA 1
ATOM 835 C C . ARG A 1 120 ? 17.251 78.023 71.311 1.00 34.96 101 ARG A C 1
ATOM 836 O O . ARG A 1 120 ? 17.514 78.071 72.518 1.00 34.60 101 ARG A O 1
ATOM 844 N N . LYS A 1 121 ? 16.019 77.753 70.834 1.00 29.23 102 LYS A N 1
ATOM 845 C CA . LYS A 1 121 ? 14.865 77.433 71.669 1.00 29.96 102 LYS A CA 1
ATOM 846 C C . LYS A 1 121 ? 15.025 76.082 72.382 1.00 33.76 102 LYS A C 1
ATOM 847 O O . LYS A 1 121 ? 14.756 75.989 73.565 1.00 36.48 102 LYS A O 1
ATOM 853 N N . LEU A 1 122 ? 15.497 75.056 71.689 1.00 29.23 103 LEU A N 1
ATOM 854 C CA . LEU A 1 122 ? 15.643 73.735 72.296 1.00 28.80 103 LEU A CA 1
ATOM 855 C C . LEU A 1 122 ? 16.672 73.687 73.443 1.00 35.04 103 LEU A C 1
ATOM 856 O O . LEU A 1 122 ? 16.508 72.872 74.362 1.00 33.72 103 LEU A O 1
ATOM 861 N N . LYS A 1 123 ? 17.692 74.571 73.419 1.00 34.08 104 LYS A N 1
ATOM 862 C CA . LYS A 1 123 ? 18.696 74.643 74.495 1.00 36.81 104 LYS A CA 1
ATOM 863 C C . LYS A 1 123 ? 18.070 75.075 75.825 1.00 43.29 104 LYS A C 1
ATOM 864 O O . LYS A 1 123 ? 18.650 74.825 76.886 1.00 45.56 104 LYS A O 1
ATOM 870 N N . ARG A 1 124 ? 16.905 75.739 75.753 1.00 40.35 105 ARG A N 1
ATOM 871 C CA . ARG A 1 124 ? 16.138 76.259 76.886 1.00 43.13 105 ARG A CA 1
ATOM 872 C C . ARG A 1 124 ? 15.121 75.254 77.422 1.00 45.63 105 ARG A C 1
ATOM 873 O O . ARG A 1 124 ? 14.585 75.467 78.513 1.00 46.99 105 ARG A O 1
ATOM 881 N N . GLU A 1 125 ? 14.792 74.208 76.638 1.00 39.63 106 GLU A N 1
ATOM 882 C CA . GLU A 1 125 ? 13.805 73.210 77.054 1.00 38.17 106 GLU A CA 1
ATOM 883 C C . GLU A 1 125 ? 14.420 72.191 77.986 1.00 42.57 106 GLU A C 1
ATOM 884 O O . GLU A 1 125 ? 15.638 71.997 77.964 1.00 40.73 106 GLU A O 1
ATOM 890 N N . ILE A 1 126 ? 13.561 71.496 78.755 1.00 42.46 107 ILE A N 1
ATOM 891 C CA . ILE A 1 126 ? 13.925 70.448 79.713 1.00 44.09 107 ILE A CA 1
ATOM 892 C C . ILE A 1 126 ? 13.228 69.121 79.374 1.00 45.23 107 ILE A C 1
ATOM 893 O O . ILE A 1 126 ? 13.867 68.071 79.426 1.00 46.37 107 ILE A O 1
ATOM 898 N N . THR A 1 127 ? 11.923 69.175 79.018 1.00 36.94 108 THR A N 1
ATOM 899 C CA . THR A 1 127 ? 11.075 68.015 78.805 1.00 34.18 108 THR A CA 1
ATOM 900 C C . THR A 1 127 ? 10.936 67.561 77.353 1.00 35.05 108 THR A C 1
ATOM 901 O O . THR A 1 127 ? 11.048 68.361 76.413 1.00 32.19 108 THR A O 1
ATOM 905 N N . PHE A 1 128 ? 10.615 66.282 77.202 1.00 31.36 109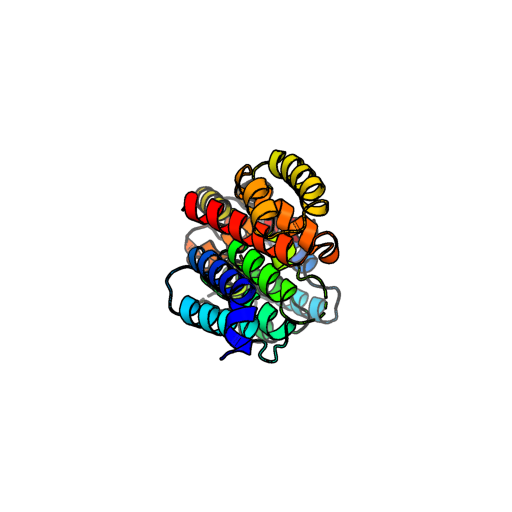 PHE A N 1
ATOM 906 C CA . PHE A 1 128 ? 10.364 65.624 75.929 1.00 29.74 109 PHE A CA 1
ATOM 907 C C . PHE A 1 128 ? 9.170 66.268 75.230 1.00 35.95 109 PHE A C 1
ATOM 908 O O . PHE A 1 128 ? 9.250 66.537 74.033 1.00 34.06 109 PHE A O 1
ATOM 916 N N . HIS A 1 129 ? 8.051 66.478 75.957 1.00 37.17 110 HIS A N 1
ATOM 917 C CA . HIS A 1 129 ? 6.841 67.062 75.372 1.00 38.22 110 HIS A CA 1
ATOM 918 C C . HIS A 1 129 ? 6.990 68.544 75.016 1.00 38.23 110 HIS A C 1
ATOM 919 O O . HIS A 1 129 ? 6.513 68.939 73.961 1.00 35.92 110 HIS A O 1
ATOM 926 N N . GLY A 1 130 ? 7.712 69.312 75.822 1.00 36.07 111 GLY A N 1
ATOM 927 C CA . GLY A 1 130 ? 7.988 70.716 75.521 1.00 37.29 111 GLY A CA 1
ATOM 928 C C . GLY A 1 130 ? 8.775 70.847 74.228 1.00 37.35 111 GLY A C 1
ATOM 929 O O . GLY A 1 130 ? 8.406 71.636 73.351 1.00 36.37 111 GLY A O 1
ATOM 930 N N . ALA A 1 131 ? 9.805 69.990 74.065 1.00 30.47 112 ALA A N 1
ATOM 931 C CA . ALA A 1 131 ? 10.664 69.957 72.871 1.00 29.25 112 ALA A CA 1
ATOM 932 C C . ALA A 1 131 ? 9.890 69.482 71.647 1.00 30.61 112 ALA A C 1
ATOM 933 O O . ALA A 1 131 ? 9.971 70.116 70.594 1.00 28.53 112 ALA A O 1
ATOM 935 N N . LYS A 1 132 ? 9.134 68.373 71.779 1.00 26.96 113 LYS A N 1
ATOM 936 C CA . LYS A 1 132 ? 8.343 67.861 70.676 1.00 26.01 113 LYS A CA 1
ATOM 937 C C . LYS A 1 132 ? 7.305 68.890 70.218 1.00 29.33 113 LYS A C 1
ATOM 938 O O . LYS A 1 132 ? 7.122 69.068 69.018 1.00 29.71 113 LYS A O 1
ATOM 944 N N . GLU A 1 133 ? 6.658 69.578 71.153 1.00 27.33 114 GLU A N 1
ATOM 945 C CA . GLU A 1 133 ? 5.632 70.582 70.825 1.00 29.03 114 GLU A CA 1
ATOM 946 C C . GLU A 1 133 ? 6.206 71.756 70.041 1.00 34.25 114 GLU A C 1
ATOM 947 O O . GLU A 1 133 ? 5.578 72.192 69.076 1.00 35.50 114 GLU A O 1
ATOM 953 N N . ILE A 1 134 ? 7.401 72.261 70.442 1.00 31.63 115 ILE A N 1
ATOM 954 C CA . ILE A 1 134 ? 8.069 73.389 69.755 1.00 31.33 115 ILE A CA 1
ATOM 955 C C . ILE A 1 134 ? 8.495 72.942 68.352 1.00 31.84 115 ILE A C 1
ATOM 956 O O . ILE A 1 134 ? 8.215 73.635 67.367 1.00 29.71 115 ILE A O 1
ATOM 961 N N . ALA A 1 135 ? 9.125 71.747 68.271 1.00 24.03 116 ALA A N 1
ATOM 962 C CA . ALA A 1 135 ? 9.642 71.195 67.024 1.00 23.40 116 ALA A CA 1
ATOM 963 C C . ALA A 1 135 ? 8.592 70.987 65.944 1.00 29.75 116 ALA A C 1
ATOM 964 O O . ALA A 1 135 ? 8.891 71.233 64.772 1.00 28.86 116 ALA A O 1
ATOM 966 N N . LEU A 1 136 ? 7.346 70.591 66.332 1.00 28.68 117 LEU A N 1
ATOM 967 C CA . LEU A 1 136 ? 6.250 70.355 65.383 1.00 31.08 117 LEU A CA 1
ATOM 968 C C . LEU A 1 136 ? 5.789 71.606 64.599 1.00 37.62 117 LEU A C 1
ATOM 969 O O . LEU A 1 136 ? 5.049 71.448 63.625 1.00 39.15 117 LEU A O 1
ATOM 974 N N . SER A 1 137 ? 6.290 72.818 64.937 1.00 33.30 118 SER A N 1
ATOM 975 C CA . SER A 1 137 ? 5.974 74.057 64.172 1.00 35.01 118 SER A CA 1
ATOM 976 C C . SER A 1 137 ? 6.940 74.206 62.973 1.00 36.91 118 SER A C 1
ATOM 977 O O . SER A 1 137 ? 6.836 75.164 62.222 1.00 38.52 118 SER A O 1
ATOM 980 N N . TYR A 1 138 ? 7.868 73.259 62.801 1.00 30.63 119 TYR A N 1
ATOM 981 C CA . TYR A 1 138 ? 8.920 73.304 61.783 1.00 28.36 119 TYR A CA 1
ATOM 982 C C . TYR A 1 138 ? 8.802 72.188 60.736 1.00 31.57 119 TYR A C 1
ATOM 983 O O . TYR A 1 138 ? 8.325 71.097 61.037 1.00 28.75 119 TYR A O 1
ATOM 992 N N . SER A 1 139 ? 9.298 72.462 59.509 1.00 29.96 120 SER A N 1
ATOM 993 C CA . SER A 1 139 ? 9.275 71.501 58.400 1.00 30.19 120 SER A CA 1
ATOM 994 C C . SER A 1 139 ? 10.245 70.331 58.659 1.00 30.05 120 SER A C 1
ATOM 995 O O . SER A 1 139 ? 11.165 70.481 59.447 1.00 27.79 120 SER A O 1
ATOM 998 N N . ALA A 1 140 ? 10.057 69.174 57.984 1.00 28.03 121 ALA A N 1
ATOM 999 C CA . ALA A 1 140 ? 10.935 68.005 58.114 1.00 27.90 121 ALA A CA 1
ATOM 1000 C C . ALA A 1 140 ? 12.402 68.409 57.810 1.00 34.02 121 ALA A C 1
ATOM 1001 O O . ALA A 1 140 ? 13.307 67.955 58.512 1.00 33.91 121 ALA A O 1
ATOM 1003 N N . GLY A 1 141 ? 12.588 69.301 56.815 1.00 31.90 122 GLY A N 1
ATOM 1004 C CA . GLY A 1 141 ? 13.881 69.815 56.378 1.00 31.76 122 GLY A CA 1
ATOM 1005 C C . GLY A 1 141 ? 14.603 70.626 57.432 1.00 34.81 122 GLY A C 1
ATOM 1006 O O . GLY A 1 141 ? 15.815 70.465 57.616 1.00 34.15 122 GLY A O 1
ATOM 1007 N N . ALA A 1 142 ? 13.867 71.516 58.125 1.00 30.95 123 ALA A N 1
ATOM 1008 C CA . ALA A 1 142 ? 14.404 72.370 59.203 1.00 29.70 123 ALA A CA 1
ATOM 1009 C C . ALA A 1 142 ? 14.757 71.469 60.418 1.00 30.35 123 ALA A C 1
ATOM 1010 O O . ALA A 1 142 ? 15.802 71.654 61.045 1.00 27.98 123 ALA A O 1
ATOM 1012 N N . LEU A 1 143 ? 13.872 70.496 60.729 1.00 26.78 124 LEU A N 1
ATOM 1013 C CA . LEU A 1 143 ? 14.034 69.544 61.840 1.00 26.14 124 LEU A CA 1
ATOM 1014 C C . LEU A 1 143 ? 15.266 68.680 61.704 1.00 29.18 124 LEU A C 1
ATOM 1015 O O . LEU A 1 143 ? 16.006 68.502 62.670 1.00 27.16 124 LEU A O 1
ATOM 1020 N N . ALA A 1 144 ? 15.499 68.151 60.503 1.00 28.53 125 ALA A N 1
ATOM 1021 C CA . ALA A 1 144 ? 16.672 67.327 60.206 1.00 28.47 125 ALA A CA 1
ATOM 1022 C C . ALA A 1 144 ? 17.951 68.189 60.309 1.00 31.33 125 ALA A C 1
ATOM 1023 O O . ALA A 1 144 ? 18.947 67.734 60.879 1.00 31.29 125 ALA A O 1
ATOM 1025 N N . SER A 1 145 ? 17.914 69.445 59.810 1.00 28.79 126 SER A N 1
ATOM 1026 C CA . SER A 1 145 ? 19.054 70.368 59.910 1.00 29.64 126 SER A CA 1
ATOM 1027 C C . SER A 1 145 ? 19.314 70.678 61.373 1.00 32.40 126 SER A C 1
ATOM 1028 O O . SER A 1 145 ? 20.469 70.710 61.768 1.00 33.30 126 SER A O 1
ATOM 1031 N N . CYS A 1 146 ? 18.248 70.827 62.198 1.00 27.05 127 CYS A N 1
ATOM 1032 C CA . CYS A 1 146 ? 18.418 71.071 63.642 1.00 26.78 127 CYS A CA 1
ATOM 1033 C C . CYS A 1 146 ? 19.071 69.843 64.327 1.00 30.52 127 CYS A C 1
ATOM 1034 O O . CYS A 1 146 ? 19.990 70.009 65.140 1.00 31.88 127 CYS A O 1
ATOM 1037 N N . MET A 1 147 ? 18.650 68.614 63.942 1.00 24.19 128 MET A N 1
ATOM 1038 C CA . MET A 1 147 ? 19.277 67.387 64.440 1.00 25.54 128 MET A CA 1
ATOM 1039 C C . MET A 1 147 ? 20.785 67.353 64.101 1.00 31.72 128 MET A C 1
ATOM 1040 O O . MET A 1 147 ? 21.586 66.937 64.938 1.00 30.91 128 MET A O 1
ATOM 1045 N N . GLY A 1 148 ? 21.148 67.812 62.893 1.00 31.94 129 GLY A N 1
ATOM 1046 C CA . GLY A 1 148 ? 22.540 67.935 62.453 1.00 34.35 129 GLY A CA 1
ATOM 1047 C C . GLY A 1 148 ? 23.351 68.859 63.348 1.00 39.64 129 GLY A C 1
ATOM 1048 O O . GLY A 1 148 ? 24.484 68.532 63.703 1.00 40.39 129 GLY A O 1
ATOM 1049 N N . LEU A 1 149 ? 22.755 70.012 63.757 1.00 35.80 130 LEU A N 1
ATOM 1050 C CA . LEU A 1 149 ? 23.382 71.012 64.639 1.00 35.87 130 LEU A CA 1
ATOM 1051 C C . LEU A 1 149 ? 23.705 70.387 66.017 1.00 38.46 130 LEU A C 1
ATOM 1052 O O . LEU A 1 149 ? 24.797 70.589 66.536 1.00 38.67 130 LEU A O 1
ATOM 1057 N N . ILE A 1 150 ? 22.757 69.622 66.585 1.00 34.24 131 ILE A N 1
ATOM 1058 C CA . ILE A 1 150 ? 22.882 68.923 67.871 1.00 34.13 131 ILE A CA 1
ATOM 1059 C C . ILE A 1 150 ? 23.854 67.745 67.750 1.00 38.57 131 ILE A C 1
ATOM 1060 O O . ILE A 1 150 ? 24.609 67.493 68.693 1.00 37.89 131 ILE A O 1
ATOM 1065 N N . TYR A 1 151 ? 23.861 67.043 66.593 1.00 35.32 132 TYR A N 1
ATOM 1066 C CA . TYR A 1 151 ? 24.781 65.912 66.378 1.00 37.66 132 TYR A CA 1
ATOM 1067 C C . TYR A 1 151 ? 26.242 66.350 66.539 1.00 45.52 132 TYR A C 1
ATOM 1068 O O . TYR A 1 151 ? 27.086 65.575 67.001 1.00 46.78 132 TYR A O 1
ATOM 1077 N N . ASN A 1 152 ? 26.507 67.611 66.182 1.00 44.67 133 ASN A N 1
ATOM 1078 C CA . ASN A 1 152 ? 27.805 68.280 66.260 1.00 47.27 133 ASN A CA 1
ATOM 1079 C C . ASN A 1 152 ? 28.174 68.711 67.694 1.00 55.66 133 ASN A C 1
ATOM 1080 O O . ASN A 1 152 ? 29.357 68.901 67.985 1.00 59.21 133 ASN A O 1
ATOM 1085 N N . ARG A 1 153 ? 27.166 68.888 68.570 1.00 50.87 134 ARG A N 1
ATOM 1086 C CA . ARG A 1 153 ? 27.274 69.282 69.982 1.00 52.54 134 ARG A CA 1
ATOM 1087 C C . ARG A 1 153 ? 26.115 68.637 70.728 1.00 55.34 134 ARG A C 1
ATOM 1088 O O . ARG A 1 153 ? 25.080 69.283 70.953 1.00 54.50 134 ARG A O 1
ATOM 1096 N N . MET A 1 154 ? 26.240 67.328 71.022 1.00 51.56 135 MET A N 1
ATOM 1097 C CA . MET A 1 154 ? 25.179 66.529 71.652 1.00 50.17 135 MET A CA 1
ATOM 1098 C C . MET A 1 154 ? 24.746 67.040 73.029 1.00 52.98 135 MET A C 1
ATOM 1099 O O . MET A 1 154 ? 23.558 66.977 73.356 1.00 52.15 135 MET A O 1
ATOM 1104 N N . GLY A 1 155 ? 25.690 67.570 73.792 1.00 49.08 136 GLY A N 1
ATOM 1105 C CA . GLY A 1 155 ? 25.426 68.138 75.108 1.00 49.82 136 GLY A CA 1
ATOM 1106 C C . GLY A 1 155 ? 24.797 69.525 75.110 1.00 51.84 136 GLY A C 1
ATOM 1107 O O . GLY A 1 155 ? 24.602 70.097 76.184 1.00 52.87 136 GLY A O 1
ATOM 1108 N N . ALA A 1 156 ? 24.456 70.082 73.919 1.00 44.70 137 ALA A N 1
ATOM 1109 C CA . ALA A 1 156 ? 23.787 71.383 73.804 1.00 44.24 137 ALA A CA 1
ATOM 1110 C C . ALA A 1 156 ? 22.357 71.306 74.334 1.00 45.56 137 ALA A C 1
ATOM 1111 O O . ALA A 1 156 ? 21.827 72.307 74.806 1.00 45.87 137 ALA A O 1
ATOM 1113 N N . VAL A 1 157 ? 21.723 70.122 74.229 1.00 40.72 138 VAL A N 1
ATOM 1114 C CA . VAL A 1 157 ? 20.356 69.883 74.709 1.00 40.05 138 VAL A CA 1
ATOM 1115 C C . VAL A 1 157 ? 20.339 68.648 75.617 1.00 44.91 138 VAL A C 1
ATOM 1116 O O . VAL A 1 157 ? 21.247 67.816 75.540 1.00 45.78 138 VAL A O 1
ATOM 1120 N N . THR A 1 158 ? 19.293 68.501 76.441 1.00 41.28 139 THR A N 1
ATOM 1121 C CA . THR A 1 158 ? 19.144 67.314 77.301 1.00 40.18 139 THR A CA 1
ATOM 1122 C C . THR A 1 158 ? 18.752 66.105 76.423 1.00 38.53 139 THR A C 1
ATOM 1123 O O . THR A 1 158 ? 18.265 66.291 75.301 1.00 32.87 139 THR A O 1
ATOM 1127 N N . THR A 1 159 ? 18.970 64.871 76.924 1.00 36.02 140 THR A N 1
ATOM 1128 C CA . THR A 1 159 ? 18.621 63.640 76.196 1.00 33.33 140 THR A CA 1
ATOM 1129 C C . THR A 1 159 ? 17.122 63.583 75.864 1.00 33.44 140 THR A C 1
ATOM 1130 O O . THR A 1 159 ? 16.766 63.180 74.763 1.00 30.65 140 THR A O 1
ATOM 1134 N N . GLU A 1 160 ? 16.253 64.017 76.799 1.00 32.12 141 GLU A N 1
ATOM 1135 C CA . GLU A 1 160 ? 14.788 64.044 76.620 1.00 30.43 141 GLU A CA 1
ATOM 1136 C C . GLU A 1 160 ? 14.422 65.004 75.491 1.00 32.19 141 GLU A C 1
ATOM 1137 O O . GLU A 1 160 ? 13.565 64.688 74.668 1.00 29.87 141 GLU A O 1
ATOM 1143 N N . VAL A 1 161 ? 15.084 66.177 75.451 1.00 30.89 142 VAL A N 1
ATOM 1144 C CA . VAL A 1 161 ? 14.854 67.203 74.428 1.00 29.76 142 VAL A CA 1
ATOM 1145 C C . VAL A 1 161 ? 15.293 66.682 73.051 1.00 31.13 142 VAL A C 1
ATOM 1146 O O . VAL A 1 161 ? 14.577 66.884 72.075 1.00 28.65 142 VAL A O 1
ATOM 1150 N N . ALA A 1 162 ? 16.456 66.006 72.993 1.00 29.30 143 ALA A N 1
ATOM 1151 C CA . ALA A 1 162 ? 16.953 65.416 71.748 1.00 28.32 143 ALA A CA 1
ATOM 1152 C C . ALA A 1 162 ? 15.961 64.355 71.255 1.00 29.02 143 ALA A C 1
ATOM 1153 O O . ALA A 1 162 ? 15.661 64.339 70.067 1.00 26.96 143 ALA A O 1
ATOM 1155 N N . PHE A 1 163 ? 15.396 63.522 72.169 1.00 25.38 144 PHE A N 1
ATOM 1156 C CA . PHE A 1 163 ? 14.391 62.516 71.787 1.00 24.48 144 PHE A CA 1
ATOM 1157 C C . PHE A 1 163 ? 13.072 63.145 71.289 1.00 27.03 144 PHE A C 1
ATOM 1158 O O . PHE A 1 163 ? 12.479 62.652 70.319 1.00 22.36 144 PHE A O 1
ATOM 1166 N N . GLY A 1 164 ? 12.642 64.240 71.930 1.00 26.90 145 GLY A N 1
ATOM 1167 C CA . GLY A 1 164 ? 11.446 64.979 71.503 1.00 25.98 145 GLY A CA 1
ATOM 1168 C C . GLY A 1 164 ? 11.615 65.504 70.086 1.00 27.82 145 GLY A C 1
ATOM 1169 O O . GLY A 1 164 ? 10.708 65.392 69.254 1.00 24.18 145 GLY A O 1
ATOM 1170 N N . LEU A 1 165 ? 12.826 66.007 69.782 1.00 25.57 146 LEU A N 1
ATOM 1171 C CA . LEU A 1 165 ? 13.174 66.500 68.449 1.00 25.11 146 LEU A CA 1
ATOM 1172 C C . LEU A 1 165 ? 13.164 65.353 67.431 1.00 25.50 146 LEU A C 1
ATOM 1173 O O . LEU A 1 165 ? 12.635 65.525 66.334 1.00 24.49 146 LEU A O 1
ATOM 1178 N N . VAL A 1 166 ? 13.751 64.191 67.777 1.00 22.52 147 VAL A N 1
ATOM 1179 C CA . VAL A 1 166 ? 13.728 63.017 66.885 1.00 21.34 147 VAL A CA 1
ATOM 1180 C C . VAL A 1 166 ? 12.250 62.645 66.548 1.00 24.67 147 VAL A C 1
ATOM 1181 O O . VAL A 1 166 ? 11.907 62.415 65.379 1.00 23.95 147 VAL A O 1
ATOM 1185 N N . CYS A 1 167 ? 11.383 62.621 67.565 1.00 20.58 148 CYS A N 1
ATOM 1186 C CA . CYS A 1 167 ? 9.960 62.257 67.355 1.00 20.96 148 CYS A CA 1
ATOM 1187 C C . CYS A 1 167 ? 9.241 63.236 66.466 1.00 25.28 148 CYS A C 1
ATOM 1188 O O . CYS A 1 167 ? 8.529 62.818 65.559 1.00 23.90 148 CYS A O 1
ATOM 1191 N N . ALA A 1 168 ? 9.516 64.536 66.659 1.00 22.74 149 ALA A N 1
ATOM 1192 C CA . ALA A 1 168 ? 8.936 65.594 65.829 1.00 23.77 149 ALA A CA 1
ATOM 1193 C C . ALA A 1 168 ? 9.422 65.439 64.375 1.00 27.54 149 ALA A C 1
ATOM 1194 O O . ALA A 1 168 ? 8.623 65.543 63.455 1.00 27.67 149 ALA A O 1
ATOM 1196 N N . THR A 1 169 ? 10.725 65.126 64.188 1.00 23.87 150 THR A N 1
ATOM 1197 C CA . THR A 1 169 ? 11.320 64.942 62.859 1.00 22.68 150 THR A CA 1
ATOM 1198 C C . THR A 1 169 ? 10.654 63.775 62.155 1.00 26.66 150 THR A C 1
ATOM 1199 O O . THR A 1 169 ? 10.266 63.903 60.995 1.00 27.05 150 THR A O 1
ATOM 1203 N N . CYS A 1 170 ? 10.526 62.617 62.857 1.00 24.51 151 CYS A N 1
ATOM 1204 C CA . CYS A 1 170 ? 9.887 61.429 62.282 1.00 23.67 151 CYS A CA 1
ATOM 1205 C C . CYS A 1 170 ? 8.437 61.692 61.916 1.00 29.17 151 CYS A C 1
ATOM 1206 O O . CYS A 1 170 ? 7.987 61.241 60.867 1.00 30.47 151 CYS A O 1
ATOM 1209 N N . GLU A 1 171 ? 7.716 62.426 62.768 1.00 26.75 152 GLU A N 1
ATOM 1210 C CA . GLU A 1 171 ? 6.327 62.777 62.499 1.00 26.95 152 GLU A CA 1
ATOM 1211 C C . GLU A 1 171 ? 6.188 63.574 61.197 1.00 32.16 152 GLU A C 1
ATOM 1212 O O . GLU A 1 171 ? 5.291 63.295 60.411 1.00 32.00 152 GLU A O 1
ATOM 1218 N N . GLN A 1 172 ? 7.078 64.567 60.970 1.00 28.21 153 GLN A N 1
ATOM 1219 C CA . GLN A 1 172 ? 7.019 65.423 59.780 1.00 27.95 153 GLN A CA 1
ATOM 1220 C C . GLN A 1 172 ? 7.449 64.694 58.522 1.00 34.05 153 GLN A C 1
ATOM 1221 O O . GLN A 1 172 ? 6.887 64.943 57.460 1.00 34.74 153 GLN A O 1
ATOM 1227 N N . ILE A 1 173 ? 8.395 63.739 58.643 1.00 30.59 154 ILE A N 1
ATOM 1228 C CA . ILE A 1 173 ? 8.809 62.916 57.483 1.00 30.92 154 ILE A CA 1
ATOM 1229 C C . ILE A 1 173 ? 7.662 61.971 57.107 1.00 37.63 154 ILE A C 1
ATOM 1230 O O . ILE A 1 173 ? 7.289 61.906 55.934 1.00 38.13 154 ILE A O 1
ATOM 1235 N N . ALA A 1 174 ? 7.107 61.237 58.106 1.00 35.71 155 ALA A N 1
ATOM 1236 C CA . ALA A 1 174 ? 5.979 60.318 57.910 1.00 36.94 155 ALA A CA 1
ATOM 1237 C C . ALA A 1 174 ? 4.743 61.051 57.363 1.00 45.78 155 ALA A C 1
ATOM 1238 O O . ALA A 1 174 ? 3.980 60.452 56.614 1.00 46.50 155 ALA A O 1
ATOM 1240 N N . ASP A 1 175 ? 4.574 62.344 57.694 1.00 45.56 156 ASP A N 1
ATOM 1241 C CA . ASP A 1 175 ? 3.453 63.152 57.198 1.00 48.78 156 ASP A CA 1
ATOM 1242 C C . ASP A 1 175 ? 3.614 63.555 55.722 1.00 59.21 156 ASP A C 1
ATOM 1243 O O . ASP A 1 175 ? 2.622 63.905 55.077 1.00 61.19 156 ASP A O 1
ATOM 1248 N N . SER A 1 176 ? 4.854 63.524 55.193 1.00 58.37 157 SER A N 1
ATOM 1249 C CA . SER A 1 176 ? 5.144 63.904 53.806 1.00 61.16 157 SER A CA 1
ATOM 1250 C C . SER A 1 176 ? 5.188 62.688 52.867 1.00 69.33 157 SER A C 1
ATOM 1251 O O . SER A 1 176 ? 5.146 62.846 51.642 1.00 71.15 157 SER A O 1
ATOM 1254 N N . GLN A 1 177 ? 5.238 61.477 53.461 1.00 66.20 158 GLN A N 1
ATOM 1255 C CA . GLN A 1 177 ? 5.277 60.192 52.766 1.00 72.97 158 GLN A CA 1
ATOM 1256 C C . GLN A 1 177 ? 4.060 59.303 53.093 1.00 96.22 158 GLN A C 1
ATOM 1257 O O . GLN A 1 177 ? 3.231 59.701 53.941 1.00 98.52 158 GLN A O 1
ATOM 1264 N N . GLY B 1 11 ? 52.268 59.854 9.524 1.00 74.94 -8 GLY B N 1
ATOM 1265 C CA . GLY B 1 11 ? 51.187 60.370 8.695 1.00 76.23 -8 GLY B CA 1
ATOM 1266 C C . GLY B 1 11 ? 49.844 59.947 9.242 1.00 77.29 -8 GLY B C 1
ATOM 1267 O O . GLY B 1 11 ? 48.988 60.791 9.526 1.00 77.09 -8 GLY B O 1
ATOM 1268 N N . LEU B 1 12 ? 49.670 58.623 9.421 1.00 70.74 -7 LEU B N 1
ATOM 1269 C CA . LEU B 1 12 ? 48.471 58.015 9.994 1.00 68.05 -7 LEU B CA 1
ATOM 1270 C C . LEU B 1 12 ? 48.299 58.510 11.423 1.00 66.46 -7 LEU B C 1
ATOM 1271 O O . LEU B 1 12 ? 47.220 58.965 11.776 1.00 64.55 -7 LEU B O 1
ATOM 1276 N N . GLU B 1 13 ? 49.385 58.446 12.229 1.00 60.36 -6 GLU B N 1
ATOM 1277 C CA . GLU B 1 13 ? 49.410 58.797 13.648 1.00 56.47 -6 GLU B CA 1
ATOM 1278 C C . GLU B 1 13 ? 48.747 60.130 14.002 1.00 53.07 -6 GLU B C 1
ATOM 1279 O O . GLU B 1 13 ? 47.980 60.172 14.961 1.00 48.95 -6 GLU B O 1
ATOM 1285 N N . VAL B 1 14 ? 49.008 61.200 13.230 1.00 48.44 -5 VAL B N 1
ATOM 1286 C CA . VAL B 1 14 ? 48.426 62.516 13.538 1.00 47.27 -5 VAL B CA 1
ATOM 1287 C C . VAL B 1 14 ? 46.864 62.508 13.448 1.00 47.62 -5 VAL B C 1
ATOM 1288 O O . VAL B 1 14 ? 46.212 63.176 14.252 1.00 45.50 -5 VAL B O 1
ATOM 1292 N N . LEU B 1 15 ? 46.282 61.693 12.545 1.00 42.12 -4 LEU B N 1
ATOM 1293 C CA . LEU B 1 15 ? 44.818 61.573 12.397 1.00 41.67 -4 LEU B CA 1
ATOM 1294 C C . LEU B 1 15 ? 44.155 61.023 13.661 1.00 46.09 -4 LEU B C 1
ATOM 1295 O O . LEU B 1 15 ? 42.972 61.289 13.909 1.00 45.28 -4 LEU B O 1
ATOM 1300 N N . PHE B 1 16 ? 44.923 60.267 14.461 1.00 42.05 -3 PHE B N 1
ATOM 1301 C CA . PHE B 1 16 ? 44.417 59.661 15.684 1.00 41.29 -3 PHE B CA 1
ATOM 1302 C C . PHE B 1 16 ? 44.710 60.479 16.932 1.00 45.81 -3 PHE B C 1
ATOM 1303 O O . PHE B 1 16 ? 44.495 59.976 18.028 1.00 43.98 -3 PHE B O 1
ATOM 1311 N N . GLN B 1 17 ? 45.156 61.748 16.785 1.00 44.79 -2 GLN B N 1
ATOM 1312 C CA . GLN B 1 17 ? 45.484 62.589 17.942 1.00 43.40 -2 GLN B CA 1
ATOM 1313 C C . GLN B 1 17 ? 44.284 62.967 18.798 1.00 43.31 -2 GLN B C 1
ATOM 1314 O O . GLN B 1 17 ? 44.430 63.024 20.015 1.00 40.40 -2 GLN B O 1
ATOM 1320 N N . GLY B 1 18 ? 43.135 63.231 18.177 1.00 38.98 -1 GLY B N 1
ATOM 1321 C CA . GLY B 1 18 ? 41.897 63.575 18.883 1.00 39.65 -1 GLY B CA 1
ATOM 1322 C C . GLY B 1 18 ? 41.498 62.499 19.890 1.00 43.23 -1 GLY B C 1
ATOM 1323 O O . GLY B 1 18 ? 41.457 62.766 21.098 1.00 40.29 -1 GLY B O 1
ATOM 1324 N N . PRO B 1 19 ? 41.321 61.235 19.436 1.00 39.87 0 PRO B N 1
ATOM 1325 C CA . PRO B 1 19 ? 41.007 60.150 20.388 1.00 37.23 0 PRO B CA 1
ATOM 1326 C C . PRO B 1 19 ? 42.115 59.879 21.405 1.00 38.94 0 PRO B C 1
ATOM 1327 O O . PRO B 1 19 ? 41.781 59.596 22.554 1.00 36.34 0 PRO B O 1
ATOM 1331 N N . MET B 1 20 ? 43.417 59.972 21.009 1.00 36.36 1 MET B N 1
ATOM 1332 C CA . MET B 1 20 ? 44.525 59.757 21.947 1.00 35.95 1 MET B CA 1
ATOM 1333 C C . MET B 1 20 ? 44.547 60.830 23.020 1.00 36.01 1 MET B C 1
ATOM 1334 O O . MET B 1 20 ? 44.802 60.506 24.186 1.00 32.65 1 MET B O 1
ATOM 1339 N N A SER B 1 21 ? 44.236 62.084 22.654 0.64 33.41 2 SER B N 1
ATOM 1340 N N B SER B 1 21 ? 44.245 62.097 22.654 0.36 33.25 2 SER B N 1
ATOM 1341 C CA A SER B 1 21 ? 44.183 63.196 23.608 0.64 32.58 2 SER B CA 1
ATOM 1342 C CA B SER B 1 21 ? 44.192 63.211 23.611 0.36 32.34 2 SER B CA 1
ATOM 1343 C C A SER B 1 21 ? 43.035 63.004 24.594 0.64 34.00 2 SER B C 1
ATOM 1344 C C B SER B 1 21 ? 43.032 63.028 24.593 0.36 34.02 2 SER B C 1
ATOM 1345 O O A SER B 1 21 ? 43.205 63.261 25.780 0.64 31.89 2 SER B O 1
ATOM 1346 O O B SER B 1 21 ? 43.185 63.337 25.772 0.36 32.36 2 SER B O 1
ATOM 1351 N N . LEU B 1 22 ? 41.894 62.477 24.112 1.00 30.08 3 LEU B N 1
ATOM 1352 C CA . LEU B 1 22 ? 40.717 62.172 24.927 1.00 28.65 3 LEU B CA 1
ATOM 1353 C C . LEU B 1 22 ? 41.148 61.140 25.989 1.00 30.48 3 LEU B C 1
ATOM 1354 O O . LEU B 1 22 ? 40.864 61.333 27.176 1.00 28.48 3 LEU B O 1
ATOM 1359 N N . LEU B 1 23 ? 41.905 60.091 25.557 1.00 26.70 4 LEU B N 1
ATOM 1360 C CA . LEU B 1 23 ? 42.401 59.056 26.459 1.00 26.70 4 LEU B CA 1
ATOM 1361 C C . LEU B 1 23 ? 43.403 59.605 27.486 1.00 27.22 4 LEU B C 1
ATOM 1362 O O . LEU B 1 23 ? 43.348 59.232 28.662 1.00 24.71 4 LEU B O 1
ATOM 1367 N N . THR B 1 24 ? 44.274 60.545 27.063 1.00 24.69 5 THR B N 1
ATOM 1368 C CA . THR B 1 24 ? 45.220 61.223 27.959 1.00 24.10 5 THR B CA 1
ATOM 1369 C C . THR B 1 24 ? 44.458 62.005 29.043 1.00 26.77 5 THR B C 1
ATOM 1370 O O . THR B 1 24 ? 44.843 61.957 30.219 1.00 25.28 5 THR B O 1
ATOM 1374 N N . GLU B 1 25 ? 43.420 62.750 28.647 1.00 25.82 6 GLU B N 1
ATOM 1375 C CA . GLU B 1 25 ? 42.572 63.516 29.578 1.00 26.40 6 GLU B CA 1
ATOM 1376 C C . GLU B 1 25 ? 41.905 62.570 30.608 1.00 26.93 6 GLU B C 1
ATOM 1377 O O . GLU B 1 25 ? 41.968 62.839 31.816 1.00 25.03 6 GLU B O 1
ATOM 1383 N N . VAL B 1 26 ? 41.307 61.446 30.144 1.00 22.56 7 VAL B N 1
ATOM 1384 C CA . VAL B 1 26 ? 40.725 60.426 31.021 1.00 20.85 7 VAL B CA 1
ATOM 1385 C C . VAL B 1 26 ? 41.787 59.925 32.050 1.00 24.85 7 VAL B C 1
ATOM 1386 O O . VAL B 1 26 ? 41.534 59.918 33.265 1.00 23.14 7 VAL B O 1
ATOM 1390 N N . GLU B 1 27 ? 42.943 59.491 31.567 1.00 21.33 8 GLU B N 1
ATOM 1391 C CA . GLU B 1 27 ? 43.960 58.963 32.496 1.00 20.53 8 GLU B CA 1
ATOM 1392 C C . GLU B 1 27 ? 44.391 60.045 33.507 1.00 24.04 8 GLU B C 1
ATOM 1393 O O . GLU B 1 27 ? 44.609 59.711 34.668 1.00 25.51 8 GLU B O 1
ATOM 1399 N N . THR B 1 28 ? 44.457 61.319 33.084 1.00 20.60 9 THR B N 1
ATOM 1400 C CA . THR B 1 28 ? 44.861 62.424 33.957 1.00 21.20 9 THR B CA 1
ATOM 1401 C C . THR B 1 28 ? 43.795 62.615 35.053 1.00 24.79 9 THR B C 1
ATOM 1402 O O . THR B 1 28 ? 44.122 62.722 36.253 1.00 23.95 9 THR B O 1
ATOM 1406 N N . TYR B 1 29 ? 42.535 62.674 34.633 1.00 22.56 10 TYR B N 1
ATOM 1407 C CA . TYR B 1 29 ? 41.445 62.827 35.600 1.00 24.03 10 TYR B CA 1
ATOM 1408 C C . TYR B 1 29 ? 41.372 61.677 36.574 1.00 26.56 10 TYR B C 1
ATOM 1409 O O . TYR B 1 29 ? 41.197 61.894 37.769 1.00 25.39 10 TYR B O 1
ATOM 1418 N N . VAL B 1 30 ? 41.506 60.449 36.066 1.00 22.38 11 VAL B N 1
ATOM 1419 C CA . VAL B 1 30 ? 41.406 59.263 36.895 1.00 22.82 11 VAL B CA 1
ATOM 1420 C C . VAL B 1 30 ? 42.527 59.243 37.903 1.00 25.62 11 VAL B C 1
ATOM 1421 O O . VAL B 1 30 ? 42.290 58.996 39.086 1.00 25.00 11 VAL B O 1
ATOM 1425 N N . LEU B 1 31 ? 43.746 59.530 37.446 1.00 22.16 12 LEU B N 1
ATOM 1426 C CA . LEU B 1 31 ? 44.877 59.542 38.371 1.00 21.76 12 LEU B CA 1
ATOM 1427 C C . LEU B 1 31 ? 44.767 60.632 39.430 1.00 25.71 12 LEU B C 1
ATOM 1428 O O . LEU B 1 31 ? 45.266 60.417 40.528 1.00 27.01 12 LEU B O 1
ATOM 1433 N N . SER B 1 32 ? 44.075 61.747 39.143 1.00 23.09 13 SER B N 1
ATOM 1434 C CA . SER B 1 32 ? 43.922 62.849 40.129 1.00 24.74 13 SER B CA 1
ATOM 1435 C C . SER B 1 32 ? 43.146 62.433 41.400 1.00 31.73 13 SER B C 1
ATOM 1436 O O . SER B 1 32 ? 43.257 63.096 42.434 1.00 30.77 13 SER B O 1
ATOM 1439 N N . ILE B 1 33 ? 42.340 61.364 41.317 1.00 28.41 14 ILE B N 1
ATOM 1440 C CA . ILE B 1 33 ? 41.574 60.888 42.472 1.00 30.29 14 ILE B CA 1
ATOM 1441 C C . ILE B 1 33 ? 42.217 59.606 43.098 1.00 34.35 14 ILE B C 1
ATOM 1442 O O . ILE B 1 33 ? 41.606 58.948 43.942 1.00 34.83 14 ILE B O 1
ATOM 1447 N N . VAL B 1 34 ? 43.450 59.288 42.708 1.00 29.06 15 VAL B N 1
ATOM 1448 C CA . VAL B 1 34 ? 44.181 58.149 43.253 1.00 29.22 15 VAL B CA 1
ATOM 1449 C C . VAL B 1 34 ? 45.168 58.716 44.271 1.00 38.63 15 VAL B C 1
ATOM 1450 O O . VAL B 1 34 ? 45.992 59.573 43.922 1.00 37.63 15 VAL B O 1
ATOM 1454 N N . PRO B 1 35 ? 45.069 58.266 45.542 1.00 38.98 16 PRO B N 1
ATOM 1455 C CA . PRO B 1 35 ? 45.980 58.788 46.575 1.00 40.48 16 PRO B CA 1
ATOM 1456 C C . PRO B 1 35 ? 47.442 58.607 46.180 1.00 43.21 16 PRO B C 1
ATOM 1457 O O . PRO B 1 35 ? 47.777 57.583 45.587 1.00 41.91 16 PRO B O 1
ATOM 1461 N N . SER B 1 36 ? 48.293 59.626 46.442 1.00 38.94 17 SER B N 1
ATOM 1462 C CA . SER B 1 36 ? 49.714 59.588 46.106 1.00 40.44 17 SER B CA 1
ATOM 1463 C C . SER B 1 36 ? 50.430 58.523 46.936 1.00 49.02 17 SER B C 1
ATOM 1464 O O . SER B 1 36 ? 50.938 58.794 48.036 1.00 51.66 17 SER B O 1
ATOM 1467 N N . ALA B 1 37 ? 50.420 57.285 46.399 1.00 45.63 18 ALA B N 1
ATOM 1468 C CA . ALA B 1 37 ? 50.960 56.093 47.053 1.00 47.22 18 ALA B CA 1
ATOM 1469 C C . ALA B 1 37 ? 51.730 55.227 46.034 1.00 50.35 18 ALA B C 1
ATOM 1470 O O . ALA B 1 37 ? 51.707 55.572 44.846 1.00 48.85 18 ALA B O 1
ATOM 1472 N N . PRO B 1 38 ? 52.414 54.107 46.425 1.00 47.68 19 PRO B N 1
ATOM 1473 C CA . PRO B 1 38 ? 53.087 53.281 45.408 1.00 47.37 19 PRO B CA 1
ATOM 1474 C C . PRO B 1 38 ? 52.082 52.706 44.416 1.00 50.44 19 PRO B C 1
ATOM 1475 O O . PRO B 1 38 ? 52.419 52.520 43.256 1.00 49.48 19 PRO B O 1
ATOM 1479 N N . LEU B 1 39 ? 50.811 52.543 44.862 1.00 47.07 20 LEU B N 1
ATOM 1480 C CA . LEU B 1 39 ? 49.651 52.083 44.111 1.00 45.31 20 LEU B CA 1
ATOM 1481 C C . LEU B 1 39 ? 49.346 52.920 42.858 1.00 43.88 20 LEU B C 1
ATOM 1482 O O . LEU B 1 39 ? 48.958 52.350 41.834 1.00 43.14 20 LEU B O 1
ATOM 1487 N N . LYS B 1 40 ? 49.536 54.260 42.926 1.00 35.72 21 LYS B N 1
ATOM 1488 C CA . LYS B 1 40 ? 49.343 55.202 41.819 1.00 32.62 21 LYS B CA 1
ATOM 1489 C C . LYS B 1 40 ? 50.158 54.843 40.546 1.00 31.26 21 LYS B C 1
ATOM 1490 O O . LYS B 1 40 ? 49.667 55.003 39.424 1.00 26.01 21 LYS B O 1
ATOM 1496 N N . ALA B 1 41 ? 51.369 54.316 40.740 1.00 29.80 22 ALA B N 1
ATOM 1497 C CA . ALA B 1 41 ? 52.250 53.880 39.644 1.00 30.00 22 ALA B CA 1
ATOM 1498 C C . ALA B 1 41 ? 51.638 52.682 38.900 1.00 30.02 22 ALA B C 1
ATOM 1499 O O . ALA B 1 41 ? 51.604 52.661 37.663 1.00 28.05 22 ALA B O 1
ATOM 1501 N N . GLU B 1 42 ? 51.119 51.718 39.664 1.00 27.86 23 GLU B N 1
ATOM 1502 C CA . GLU B 1 42 ? 50.504 50.480 39.167 1.00 29.40 23 GLU B CA 1
ATOM 1503 C C . GLU B 1 42 ? 49.240 50.776 38.391 1.00 32.44 23 GLU B C 1
ATOM 1504 O O . GLU B 1 42 ? 49.020 50.180 37.340 1.00 30.52 23 GLU B O 1
ATOM 1510 N N . ILE B 1 43 ? 48.423 51.739 38.877 1.00 28.14 24 ILE B N 1
ATOM 1511 C CA . ILE B 1 43 ? 47.198 52.125 38.187 1.00 26.31 24 ILE B CA 1
ATOM 1512 C C . ILE B 1 43 ? 47.572 52.829 36.897 1.00 29.41 24 ILE B C 1
ATOM 1513 O O . ILE B 1 43 ? 47.012 52.503 35.849 1.00 29.85 24 ILE B O 1
ATOM 1518 N N . ALA B 1 44 ? 48.572 53.749 36.947 1.00 25.79 25 ALA B N 1
ATOM 1519 C CA . ALA B 1 44 ? 49.009 54.462 35.735 1.00 24.41 25 ALA B CA 1
ATOM 1520 C C . ALA B 1 44 ? 49.476 53.484 34.654 1.00 27.18 25 ALA B C 1
ATOM 1521 O O . ALA B 1 44 ? 49.054 53.580 33.510 1.00 25.55 25 ALA B O 1
ATOM 1523 N N . GLN B 1 45 ? 50.306 52.514 35.022 1.00 25.42 26 GLN B N 1
ATOM 1524 C CA . GLN B 1 45 ? 50.834 51.549 34.054 1.00 26.68 26 GLN B CA 1
ATOM 1525 C C . GLN B 1 45 ? 49.699 50.628 33.509 1.00 31.34 26 GLN B C 1
ATOM 1526 O O . GLN B 1 45 ? 49.672 50.332 32.307 1.00 29.98 26 GLN B O 1
ATOM 1532 N N . ARG B 1 46 ? 48.707 50.286 34.350 1.00 28.23 27 ARG B N 1
ATOM 1533 C CA . ARG B 1 46 ? 47.537 49.500 33.904 1.00 28.39 27 ARG B CA 1
ATOM 1534 C C . ARG B 1 46 ? 46.661 50.272 32.939 1.00 33.36 27 ARG B C 1
ATOM 1535 O O . ARG B 1 46 ? 46.296 49.708 31.912 1.00 35.31 27 ARG B O 1
ATOM 1543 N N . LEU B 1 47 ? 46.365 51.574 33.223 1.00 28.13 28 LEU B N 1
ATOM 1544 C CA . LEU B 1 47 ? 45.566 52.403 32.297 1.00 27.41 28 LEU B CA 1
ATOM 1545 C C . LEU B 1 47 ? 46.327 52.588 31.018 1.00 31.90 28 LEU B C 1
ATOM 1546 O O . LEU B 1 47 ? 45.728 52.496 29.961 1.00 31.57 28 LEU B O 1
ATOM 1551 N N . GLU B 1 48 ? 47.666 52.825 31.099 1.00 28.86 29 GLU B N 1
ATOM 1552 C CA . GLU B 1 48 ? 48.486 52.998 29.904 1.00 29.92 29 GLU B CA 1
ATOM 1553 C C . GLU B 1 48 ? 48.336 51.771 28.978 1.00 34.78 29 GLU B C 1
ATOM 1554 O O . GLU B 1 48 ? 48.048 51.942 27.788 1.00 35.14 29 GLU B O 1
ATOM 1560 N N . ASP B 1 49 ? 48.481 50.549 29.523 1.00 31.34 30 ASP B N 1
ATOM 1561 C CA . ASP B 1 49 ? 48.349 49.316 28.753 1.00 31.96 30 ASP B CA 1
ATOM 1562 C C . ASP B 1 49 ? 46.955 49.160 28.166 1.00 35.16 30 ASP B C 1
ATOM 1563 O O . ASP B 1 49 ? 46.812 48.854 26.984 1.00 35.83 30 ASP B O 1
ATOM 1568 N N . VAL B 1 50 ? 45.928 49.399 28.979 1.00 30.19 31 VAL B N 1
ATOM 1569 C CA . VAL B 1 50 ? 44.551 49.248 28.517 1.00 32.95 31 VAL B CA 1
ATOM 1570 C C . VAL B 1 50 ? 44.250 50.270 27.401 1.00 39.01 31 VAL B C 1
ATOM 1571 O O . VAL B 1 50 ? 43.686 49.908 26.365 1.00 40.09 31 VAL B O 1
ATOM 1575 N N . PHE B 1 51 ? 44.699 51.526 27.590 1.00 33.76 32 PHE B N 1
ATOM 1576 C CA . PHE B 1 51 ? 44.492 52.591 26.608 1.00 32.48 32 PHE B CA 1
ATOM 1577 C C . PHE B 1 51 ? 45.352 52.424 25.346 1.00 39.73 32 PHE B C 1
ATOM 1578 O O . PHE B 1 51 ? 45.072 53.069 24.339 1.00 39.24 32 PHE B O 1
ATOM 1586 N N . ALA B 1 52 ? 46.382 51.543 25.406 1.00 39.61 33 ALA B N 1
ATOM 1587 C CA . ALA B 1 52 ? 47.307 51.235 24.298 1.00 40.63 33 ALA B CA 1
ATOM 1588 C C . ALA B 1 52 ? 46.809 50.042 23.477 1.00 48.98 33 ALA B C 1
ATOM 1589 O O . ALA B 1 52 ? 47.458 49.642 22.505 1.00 49.62 33 ALA B O 1
ATOM 1591 N N . GLY B 1 53 ? 45.673 49.482 23.889 1.00 46.86 34 GLY B N 1
ATOM 1592 C CA . GLY B 1 53 ? 45.058 48.337 23.235 1.00 48.84 34 GLY B CA 1
ATOM 1593 C C . GLY B 1 53 ? 45.755 47.019 23.494 1.00 52.89 34 GLY B C 1
ATOM 1594 O O . GLY B 1 53 ? 45.579 46.078 22.715 1.00 54.87 34 GLY B O 1
ATOM 1595 N N . LYS B 1 54 ? 46.544 46.924 24.587 1.00 47.73 35 LYS B N 1
ATOM 1596 C CA . LYS B 1 54 ? 47.227 45.667 24.929 1.00 48.85 35 LYS B CA 1
ATOM 1597 C C . LYS B 1 54 ? 46.175 44.658 25.389 1.00 54.78 35 LYS B C 1
ATOM 1598 O O . LYS B 1 54 ? 45.189 45.060 26.010 1.00 53.81 35 LYS B O 1
ATOM 1604 N N . ASN B 1 55 ? 46.358 43.374 25.046 1.00 53.81 36 ASN B N 1
ATOM 1605 C CA . ASN B 1 55 ? 45.465 42.262 25.395 1.00 54.89 36 ASN B CA 1
ATOM 1606 C C . ASN B 1 55 ? 45.234 42.190 26.898 1.00 57.27 36 ASN B C 1
ATOM 1607 O O . ASN B 1 55 ? 46.197 42.075 27.665 1.00 57.76 36 ASN B O 1
ATOM 1612 N N . THR B 1 56 ? 43.973 42.375 27.320 1.00 52.17 37 THR B N 1
ATOM 1613 C CA . THR B 1 56 ? 43.657 42.380 28.742 1.00 49.76 37 THR B CA 1
ATOM 1614 C C . THR B 1 56 ? 42.470 41.511 29.115 1.00 49.26 37 THR B C 1
ATOM 1615 O O . THR B 1 56 ? 41.462 41.485 28.401 1.00 51.07 37 THR B O 1
ATOM 1619 N N . ASP B 1 57 ? 42.581 40.827 30.267 1.00 40.05 38 ASP B N 1
ATOM 1620 C CA . ASP B 1 57 ? 41.488 40.052 30.825 1.00 38.04 38 ASP B CA 1
ATOM 1621 C C . ASP B 1 57 ? 40.857 40.986 31.859 1.00 37.22 38 ASP B C 1
ATOM 1622 O O . ASP B 1 57 ? 41.507 41.398 32.830 1.00 33.70 38 ASP B O 1
ATOM 1627 N N . LEU B 1 58 ? 39.609 41.366 31.604 1.00 34.03 39 LEU B N 1
ATOM 1628 C CA . LEU B 1 58 ? 38.857 42.244 32.478 1.00 32.04 39 LEU B CA 1
ATOM 1629 C C . LEU B 1 58 ? 38.685 41.629 33.874 1.00 35.47 39 LEU B C 1
ATOM 1630 O O . LEU B 1 58 ? 38.814 42.362 34.852 1.00 35.26 39 LEU B O 1
ATOM 1635 N N . GLU B 1 59 ? 38.468 40.296 33.975 1.00 33.90 40 GLU B N 1
ATOM 1636 C CA . GLU B 1 59 ? 38.287 39.652 35.280 1.00 34.67 40 GLU B CA 1
ATOM 1637 C C . GLU B 1 59 ? 39.549 39.754 36.146 1.00 37.04 40 GLU B C 1
ATOM 1638 O O . GLU B 1 59 ? 39.429 40.044 37.336 1.00 36.57 40 GLU B O 1
ATOM 1644 N N . VAL B 1 60 ? 40.740 39.550 35.542 1.00 31.90 41 VAL B N 1
ATOM 1645 C CA . VAL B 1 60 ? 42.037 39.735 36.218 1.00 32.07 41 VAL B CA 1
ATOM 1646 C C . VAL B 1 60 ? 42.170 41.171 36.732 1.00 32.80 41 VAL B C 1
ATOM 1647 O O . VAL B 1 60 ? 42.496 41.347 37.902 1.00 31.58 41 VAL B O 1
ATOM 1651 N N . LEU B 1 61 ? 41.861 42.198 35.884 1.00 30.69 42 LEU B N 1
ATOM 1652 C CA . LEU B 1 61 ? 41.908 43.620 36.278 1.00 29.57 42 LEU B CA 1
ATOM 1653 C C . LEU B 1 61 ? 40.960 43.912 37.426 1.00 29.71 42 LEU B C 1
ATOM 1654 O O . LEU B 1 61 ? 41.359 44.565 38.385 1.00 26.75 42 LEU B O 1
ATOM 1659 N N . MET B 1 62 ? 39.723 43.400 37.345 1.00 27.72 43 MET B N 1
ATOM 1660 C CA . MET B 1 62 ? 38.676 43.617 38.378 1.00 28.17 43 MET B CA 1
ATOM 1661 C C . MET B 1 62 ? 39.027 42.944 39.702 1.00 33.08 43 MET B C 1
ATOM 1662 O O . MET B 1 62 ? 38.771 43.525 40.761 1.00 33.01 43 MET B O 1
ATOM 1667 N N . GLU B 1 63 ? 39.628 41.733 39.644 1.00 29.91 44 GLU B N 1
ATOM 1668 C CA . GLU B 1 63 ? 40.056 41.017 40.858 1.00 32.07 44 GLU B CA 1
ATOM 1669 C C . GLU B 1 63 ? 41.206 41.759 41.562 1.00 36.17 44 GLU B C 1
ATOM 1670 O O . GLU B 1 63 ? 41.195 41.898 42.781 1.00 36.98 44 GLU B O 1
ATOM 1676 N N . TRP B 1 64 ? 42.173 42.242 40.798 1.00 32.94 45 TRP B N 1
ATOM 1677 C CA . TRP B 1 64 ? 43.269 43.065 41.316 1.00 32.28 45 TRP B CA 1
ATOM 1678 C C . TRP B 1 64 ? 42.701 44.377 41.928 1.00 33.12 45 TRP B C 1
ATOM 1679 O O . TRP B 1 64 ? 43.089 44.733 43.028 1.00 34.42 45 TRP B O 1
ATOM 1690 N N . LEU B 1 65 ? 41.744 45.030 41.263 1.00 26.65 46 LEU B N 1
ATOM 1691 C CA . LEU B 1 65 ? 41.155 46.275 41.767 1.00 28.09 46 LEU B CA 1
ATOM 1692 C C . LEU B 1 65 ? 40.422 45.990 43.089 1.00 33.38 46 LEU B C 1
ATOM 1693 O O . LEU B 1 65 ? 40.591 46.722 44.058 1.00 33.26 46 LEU B O 1
ATOM 1698 N N . LYS B 1 66 ? 39.630 44.908 43.128 1.00 31.50 47 LYS B N 1
ATOM 1699 C CA . LYS B 1 66 ? 38.846 44.512 44.305 1.00 33.68 47 LYS B CA 1
ATOM 1700 C C . LYS B 1 66 ? 39.697 44.397 45.574 1.00 38.20 47 LYS B C 1
ATOM 1701 O O . LYS B 1 66 ? 39.244 44.773 46.650 1.00 39.02 47 LYS B O 1
ATOM 1707 N N . THR B 1 67 ? 40.921 43.883 45.433 1.00 33.61 48 THR B N 1
ATOM 1708 C CA . THR B 1 67 ? 41.804 43.546 46.550 1.00 35.88 48 THR B CA 1
ATOM 1709 C C . THR B 1 67 ? 42.832 44.631 46.906 1.00 39.31 48 THR B C 1
ATOM 1710 O O . THR B 1 67 ? 43.664 44.420 47.788 1.00 40.75 48 THR B O 1
ATOM 1714 N N . ARG B 1 68 ? 42.719 45.809 46.288 1.00 34.64 49 ARG B N 1
ATOM 1715 C CA . ARG B 1 68 ? 43.627 46.915 46.535 1.00 32.97 49 ARG B CA 1
ATOM 1716 C C . ARG B 1 68 ? 43.335 47.586 47.878 1.00 37.34 49 ARG B C 1
ATOM 1717 O O . ARG B 1 68 ? 42.195 47.982 48.114 1.00 35.24 49 ARG B O 1
ATOM 1725 N N . PRO B 1 69 ? 44.356 47.801 48.746 1.00 35.70 50 PRO B N 1
ATOM 1726 C CA . PRO B 1 69 ? 44.117 48.616 49.939 1.00 37.06 50 PRO B CA 1
ATOM 1727 C C . PRO B 1 69 ? 44.178 50.096 49.503 1.00 39.07 50 PRO B C 1
ATOM 1728 O O . PRO B 1 69 ? 44.385 50.371 48.305 1.00 36.88 50 PRO B O 1
ATOM 1732 N N . ILE B 1 70 ? 44.049 51.043 50.456 1.00 34.95 51 ILE B N 1
ATOM 1733 C CA . ILE B 1 70 ? 44.143 52.504 50.252 1.00 34.18 51 ILE B CA 1
ATOM 1734 C C . ILE B 1 70 ? 42.973 53.065 49.433 1.00 38.34 51 ILE B C 1
ATOM 1735 O O . ILE B 1 70 ? 42.348 54.022 49.886 1.00 39.02 51 ILE B O 1
ATOM 1740 N N . LEU B 1 71 ? 42.707 52.518 48.226 1.00 33.51 52 LEU B N 1
ATOM 1741 C CA . LEU B 1 71 ? 41.638 53.013 47.356 1.00 32.26 52 LEU B CA 1
ATOM 1742 C C . LEU B 1 71 ? 40.274 53.012 48.040 1.00 36.58 52 LEU B C 1
ATOM 1743 O O . LEU B 1 71 ? 39.872 52.000 48.601 1.00 37.81 52 LEU B O 1
ATOM 1748 N N . SER B 1 72 ? 39.558 54.140 47.969 1.00 33.80 53 SER B N 1
ATOM 1749 C CA . SER B 1 72 ? 38.206 54.262 48.532 1.00 34.34 53 SER B CA 1
ATOM 1750 C C . SER B 1 72 ? 37.273 53.442 47.616 1.00 38.51 53 SER B C 1
ATOM 1751 O O . SER B 1 72 ? 37.608 53.280 46.435 1.00 37.59 53 SER B O 1
ATOM 1754 N N . PRO B 1 73 ? 36.117 52.921 48.088 1.00 36.33 54 PRO B N 1
ATOM 1755 C CA . PRO B 1 73 ? 35.229 52.188 47.170 1.00 35.22 54 PRO B CA 1
ATOM 1756 C C . PRO B 1 73 ? 34.865 53.008 45.927 1.00 35.57 54 PRO B C 1
ATOM 1757 O O . PRO B 1 73 ? 34.771 52.437 44.854 1.00 32.75 54 PRO B O 1
ATOM 1761 N N . LEU B 1 74 ? 34.680 54.339 46.064 1.00 32.68 55 LEU B N 1
ATOM 1762 C CA . LEU B 1 74 ? 34.340 55.209 44.930 1.00 32.11 55 LEU B CA 1
ATOM 1763 C C . LEU B 1 74 ? 35.427 55.245 43.838 1.00 33.04 55 LEU B C 1
ATOM 1764 O O . LEU B 1 74 ? 35.100 55.174 42.653 1.00 31.16 55 LEU B O 1
ATOM 1769 N N . THR B 1 75 ? 36.715 55.324 44.233 1.00 29.92 56 THR B N 1
ATOM 1770 C CA . THR B 1 75 ? 37.840 55.292 43.294 1.00 28.42 56 THR B CA 1
ATOM 1771 C C . THR B 1 75 ? 37.847 53.931 42.616 1.00 28.63 56 THR B C 1
ATOM 1772 O O . THR B 1 75 ? 38.094 53.842 41.404 1.00 2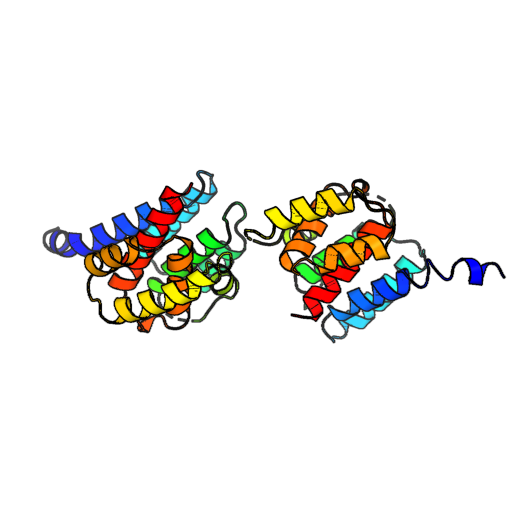5.88 56 THR B O 1
ATOM 1776 N N . LYS B 1 76 ? 37.586 52.845 43.390 1.00 27.93 57 LYS B N 1
ATOM 1777 C CA . LYS B 1 76 ? 37.534 51.481 42.828 1.00 26.90 57 LYS B CA 1
ATOM 1778 C C . LYS B 1 76 ? 36.396 51.394 41.820 1.00 30.06 57 LYS B C 1
ATOM 1779 O O . LYS B 1 76 ? 36.531 50.729 40.797 1.00 29.42 57 LYS B O 1
ATOM 1785 N N . GLY B 1 77 ? 35.272 52.029 42.147 1.00 26.17 58 GLY B N 1
ATOM 1786 C CA . GLY B 1 77 ? 34.093 52.044 41.288 1.00 26.69 58 GLY B CA 1
ATOM 1787 C C . GLY B 1 77 ? 34.387 52.733 39.971 1.00 28.10 58 GLY B C 1
ATOM 1788 O O . GLY B 1 77 ? 34.087 52.184 38.901 1.00 25.51 58 GLY B O 1
ATOM 1789 N N . ILE B 1 78 ? 35.006 53.940 40.045 1.00 24.38 59 ILE B N 1
ATOM 1790 C CA . ILE B 1 78 ? 35.355 54.726 38.857 1.00 22.19 59 ILE B CA 1
ATOM 1791 C C . ILE B 1 78 ? 36.342 53.969 37.997 1.00 25.85 59 ILE B C 1
ATOM 1792 O O . ILE B 1 78 ? 36.110 53.838 36.801 1.00 23.40 59 ILE B O 1
ATOM 1797 N N . LEU B 1 79 ? 37.416 53.412 38.609 1.00 25.17 60 LEU B N 1
ATOM 1798 C CA . LEU B 1 79 ? 38.401 52.617 37.876 1.00 25.24 60 LEU B CA 1
ATOM 1799 C C . LEU B 1 79 ? 37.740 51.374 37.266 1.00 25.94 60 LEU B C 1
ATOM 1800 O O . LEU B 1 79 ? 37.987 51.048 36.112 1.00 24.80 60 LEU B O 1
ATOM 1805 N N . GLY B 1 80 ? 36.871 50.731 38.031 1.00 24.37 61 GLY B N 1
ATOM 1806 C CA . GLY B 1 80 ? 36.104 49.584 37.582 1.00 26.09 61 GLY B CA 1
ATOM 1807 C C . GLY B 1 80 ? 35.296 49.903 36.347 1.00 29.09 61 GLY B C 1
ATOM 1808 O O . GLY B 1 80 ? 35.343 49.165 35.355 1.00 28.41 61 GLY B O 1
ATOM 1809 N N . PHE B 1 81 ? 34.641 51.071 36.379 1.00 25.66 62 PHE B N 1
ATOM 1810 C CA . PHE B 1 81 ? 33.816 51.557 35.273 1.00 24.80 62 PHE B CA 1
ATOM 1811 C C . PHE B 1 81 ? 34.688 51.812 34.020 1.00 24.47 62 PHE B C 1
ATOM 1812 O O . PHE B 1 81 ? 34.354 51.320 32.932 1.00 22.04 62 PHE B O 1
ATOM 1820 N N . VAL B 1 82 ? 35.831 52.493 34.199 1.00 22.29 63 VAL B N 1
ATOM 1821 C CA . VAL B 1 82 ? 36.763 52.822 33.118 1.00 21.97 63 VAL B CA 1
ATOM 1822 C C . VAL B 1 82 ? 37.280 51.572 32.461 1.00 26.11 63 VAL B C 1
ATOM 1823 O O . VAL B 1 82 ? 37.297 51.497 31.231 1.00 24.82 63 VAL B O 1
ATOM 1827 N N . PHE B 1 83 ? 37.721 50.590 33.266 1.00 25.19 64 PHE B N 1
ATOM 1828 C CA . PHE B 1 83 ? 38.216 49.330 32.706 1.00 25.34 64 PHE B CA 1
ATOM 1829 C C . PHE B 1 83 ? 37.114 48.621 31.868 1.00 28.82 64 PHE B C 1
ATOM 1830 O O . PHE B 1 83 ? 37.387 48.151 30.754 1.00 28.32 64 PHE B O 1
ATOM 1838 N N . THR B 1 84 ? 35.865 48.609 32.375 1.00 25.61 65 THR B N 1
ATOM 1839 C CA . THR B 1 84 ? 34.710 47.961 31.706 1.00 25.52 65 THR B CA 1
ATOM 1840 C C . THR B 1 84 ? 34.400 48.636 30.359 1.00 29.70 65 THR B C 1
ATOM 1841 O O . THR B 1 84 ? 34.049 47.968 29.375 1.00 27.56 65 THR B O 1
ATOM 1845 N N . LEU B 1 85 ? 34.582 49.960 30.298 1.00 28.16 66 LEU B N 1
ATOM 1846 C CA . LEU B 1 85 ? 34.337 50.731 29.072 1.00 29.72 66 LEU B CA 1
ATOM 1847 C C . LEU B 1 85 ? 35.367 50.386 28.004 1.00 36.57 66 LEU B C 1
ATOM 1848 O O . LEU B 1 85 ? 35.071 50.452 26.820 1.00 36.59 66 LEU B O 1
ATOM 1853 N N . THR B 1 86 ? 36.593 50.089 28.427 1.00 34.69 67 THR B N 1
ATOM 1854 C CA . THR B 1 86 ? 37.712 49.945 27.519 1.00 36.47 67 THR B CA 1
ATOM 1855 C C . THR B 1 86 ? 38.015 48.507 27.111 1.00 44.05 67 THR B C 1
ATOM 1856 O O . THR B 1 86 ? 38.300 48.270 25.941 1.00 45.05 67 THR B O 1
ATOM 1860 N N . VAL B 1 87 ? 37.972 47.567 28.064 1.00 42.28 68 VAL B N 1
ATOM 1861 C CA . VAL B 1 87 ? 38.331 46.158 27.837 1.00 42.84 68 VAL B CA 1
ATOM 1862 C C . VAL B 1 87 ? 37.132 45.332 27.367 1.00 49.78 68 VAL B C 1
ATOM 1863 O O . VAL B 1 87 ? 36.197 45.123 28.150 1.00 48.88 68 VAL B O 1
ATOM 1867 N N . PRO B 1 88 ? 37.168 44.823 26.107 1.00 49.92 69 PRO B N 1
ATOM 1868 C CA . PRO B 1 88 ? 36.054 43.989 25.619 1.00 59.92 69 PRO B CA 1
ATOM 1869 C C . PRO B 1 88 ? 36.049 42.596 26.243 1.00 99.85 69 PRO B C 1
ATOM 1870 O O . PRO B 1 88 ? 37.054 42.157 26.801 1.00 69.50 69 PRO B O 1
ATOM 1874 N N . GLN B 1 94 ? 29.689 41.294 32.685 1.00 53.33 75 GLN B N 1
ATOM 1875 C CA . GLN B 1 94 ? 29.420 40.582 33.936 1.00 54.02 75 GLN B CA 1
ATOM 1876 C C . GLN B 1 94 ? 29.700 41.550 35.111 1.00 55.37 75 GLN B C 1
ATOM 1877 O O . GLN B 1 94 ? 30.835 41.669 35.576 1.00 55.38 75 GLN B O 1
ATOM 1883 N N . ARG B 1 95 ? 28.641 42.305 35.516 1.00 50.27 76 ARG B N 1
ATOM 1884 C CA . ARG B 1 95 ? 28.650 43.363 36.551 1.00 47.44 76 ARG B CA 1
ATOM 1885 C C . ARG B 1 95 ? 29.224 42.948 37.911 1.00 48.86 76 ARG B C 1
ATOM 1886 O O . ARG B 1 95 ? 28.823 41.928 38.479 1.00 50.51 76 ARG B O 1
ATOM 1894 N N . ARG B 1 96 ? 30.167 43.746 38.425 1.00 40.90 77 ARG B N 1
ATOM 1895 C CA . ARG B 1 96 ? 30.802 43.509 39.718 1.00 40.21 77 ARG B CA 1
ATOM 1896 C C . ARG B 1 96 ? 30.058 44.233 40.841 1.00 43.86 77 ARG B C 1
ATOM 1897 O O . ARG B 1 96 ? 29.755 45.415 40.718 1.00 41.08 77 ARG B O 1
ATOM 1905 N N . ARG B 1 97 ? 29.716 43.504 41.908 1.00 42.26 78 ARG B N 1
ATOM 1906 C CA . ARG B 1 97 ? 28.988 44.047 43.052 1.00 42.67 78 ARG B CA 1
ATOM 1907 C C . ARG B 1 97 ? 29.724 45.227 43.709 1.00 44.56 78 ARG B C 1
ATOM 1908 O O . ARG B 1 97 ? 29.091 46.254 43.976 1.00 44.52 78 ARG B O 1
ATOM 1916 N N . PHE B 1 98 ? 31.064 45.121 43.885 1.00 40.72 79 PHE B N 1
ATOM 1917 C CA . PHE B 1 98 ? 31.879 46.184 44.482 1.00 38.75 79 PHE B CA 1
ATOM 1918 C C . PHE B 1 98 ? 31.843 47.480 43.669 1.00 39.25 79 PHE B C 1
ATOM 1919 O O . PHE B 1 98 ? 31.936 48.554 44.247 1.00 39.03 79 PHE B O 1
ATOM 1927 N N . VAL B 1 99 ? 31.689 47.374 42.336 1.00 33.56 80 VAL B N 1
ATOM 1928 C CA . VAL B 1 99 ? 31.571 48.536 41.453 1.00 30.61 80 VAL B CA 1
ATOM 1929 C C . VAL B 1 99 ? 30.151 49.129 41.602 1.00 35.22 80 VAL B C 1
ATOM 1930 O O . VAL B 1 99 ? 30.022 50.329 41.864 1.00 32.89 80 VAL B O 1
ATOM 1934 N N . GLN B 1 100 ? 29.102 48.295 41.452 1.00 34.92 81 GLN B N 1
ATOM 1935 C CA . GLN B 1 100 ? 27.677 48.701 41.612 1.00 36.16 81 GLN B CA 1
ATOM 1936 C C . GLN B 1 100 ? 27.445 49.399 42.966 1.00 41.88 81 GLN B C 1
ATOM 1937 O O . GLN B 1 100 ? 26.834 50.468 43.012 1.00 41.52 81 GLN B O 1
ATOM 1943 N N . ASN B 1 101 ? 27.926 48.778 44.068 1.00 40.65 82 ASN B N 1
ATOM 1944 C CA . ASN B 1 101 ? 27.757 49.335 45.418 1.00 42.22 82 ASN B CA 1
ATOM 1945 C C . ASN B 1 101 ? 28.401 50.700 45.566 1.00 45.27 82 ASN B C 1
ATOM 1946 O O . ASN B 1 101 ? 27.769 51.614 46.096 1.00 48.26 82 ASN B O 1
ATOM 1951 N N . ALA B 1 102 ? 29.629 50.855 45.054 1.00 38.40 83 ALA B N 1
ATOM 1952 C CA . ALA B 1 102 ? 30.402 52.097 45.139 1.00 37.10 83 ALA B CA 1
ATOM 1953 C C . ALA B 1 102 ? 29.781 53.264 44.387 1.00 39.49 83 ALA B C 1
ATOM 1954 O O . ALA B 1 102 ? 29.773 54.383 44.897 1.00 41.13 83 ALA B O 1
ATOM 1956 N N . LEU B 1 103 ? 29.292 53.005 43.165 1.00 35.03 84 LEU B N 1
ATOM 1957 C CA . LEU B 1 103 ? 28.750 53.982 42.233 1.00 34.59 84 LEU B CA 1
ATOM 1958 C C . LEU B 1 103 ? 27.360 54.484 42.564 1.00 44.83 84 LEU B C 1
ATOM 1959 O O . LEU B 1 103 ? 27.193 55.681 42.498 1.00 47.57 84 LEU B O 1
ATOM 1964 N N . ASN B 1 104 ? 26.360 53.614 42.820 1.00 44.85 85 ASN B N 1
ATOM 1965 C CA . ASN B 1 104 ? 24.976 54.022 43.153 1.00 49.34 85 ASN B CA 1
ATOM 1966 C C . ASN B 1 104 ? 24.930 54.953 44.383 1.00 57.94 85 ASN B C 1
ATOM 1967 O O . ASN B 1 104 ? 23.946 55.663 44.586 1.00 59.13 85 ASN B O 1
ATOM 1972 N N . GLY B 1 105 ? 26.025 54.940 45.148 1.00 56.66 86 GLY B N 1
ATOM 1973 C CA . GLY B 1 105 ? 26.284 55.787 46.302 1.00 58.66 86 GLY B CA 1
ATOM 1974 C C . GLY B 1 105 ? 25.426 55.506 47.508 1.00 65.68 86 GLY B C 1
ATOM 1975 O O . GLY B 1 105 ? 25.274 54.348 47.905 1.00 66.55 86 GLY B O 1
ATOM 1976 N N . ASN B 1 106 ? 24.880 56.594 48.097 1.00 63.12 87 ASN B N 1
ATOM 1977 C CA . ASN B 1 106 ? 24.012 56.633 49.278 1.00 88.73 87 ASN B CA 1
ATOM 1978 C C . ASN B 1 106 ? 24.696 56.095 50.525 1.00 104.59 87 ASN B C 1
ATOM 1979 O O . ASN B 1 106 ? 25.326 56.869 51.242 1.00 59.27 87 ASN B O 1
ATOM 1984 N N . PRO B 1 109 ? 19.918 61.864 49.159 1.00 75.81 90 PRO B N 1
ATOM 1985 C CA . PRO B 1 109 ? 18.831 61.146 48.460 1.00 75.12 90 PRO B CA 1
ATOM 1986 C C . PRO B 1 109 ? 18.403 61.809 47.145 1.00 76.02 90 PRO B C 1
ATOM 1987 O O . PRO B 1 109 ? 18.013 61.115 46.209 1.00 74.61 90 PRO B O 1
ATOM 1991 N N . ASN B 1 110 ? 18.503 63.154 47.072 1.00 71.57 91 ASN B N 1
ATOM 1992 C CA . ASN B 1 110 ? 18.184 63.988 45.904 1.00 69.07 91 ASN B CA 1
ATOM 1993 C C . ASN B 1 110 ? 19.134 63.732 44.739 1.00 62.61 91 ASN B C 1
ATOM 1994 O O . ASN B 1 110 ? 18.780 64.037 43.600 1.00 62.32 91 ASN B O 1
ATOM 1999 N N A ASN B 1 111 ? 20.345 63.188 45.023 0.62 53.66 92 ASN B N 1
ATOM 2000 N N B ASN B 1 111 ? 20.334 63.181 45.026 0.38 54.04 92 ASN B N 1
ATOM 2001 C CA A ASN B 1 111 ? 21.350 62.868 44.015 0.62 49.32 92 ASN B CA 1
ATOM 2002 C CA B ASN B 1 111 ? 21.356 62.842 44.040 0.38 49.82 92 ASN B CA 1
ATOM 2003 C C A ASN B 1 111 ? 20.775 61.896 42.975 0.62 49.53 92 ASN B C 1
ATOM 2004 C C B ASN B 1 111 ? 20.819 61.861 42.993 0.38 49.92 92 ASN B C 1
ATOM 2005 O O A ASN B 1 111 ? 21.133 62.015 41.814 0.62 48.15 92 ASN B O 1
ATOM 2006 O O B ASN B 1 111 ? 21.231 61.949 41.844 0.38 48.51 92 ASN B O 1
ATOM 2015 N N . MET B 1 112 ? 19.904 60.950 43.383 1.00 44.89 93 MET B N 1
ATOM 2016 C CA . MET B 1 112 ? 19.282 59.966 42.457 1.00 43.40 93 MET B CA 1
ATOM 2017 C C . MET B 1 112 ? 18.274 60.644 41.519 1.00 45.22 93 MET B C 1
ATOM 2018 O O . MET B 1 112 ? 18.335 60.405 40.314 1.00 41.69 93 MET B O 1
ATOM 2023 N N . ASP B 1 113 ? 17.432 61.555 42.050 1.00 46.35 94 ASP B N 1
ATOM 2024 C CA . ASP B 1 113 ? 16.508 62.377 41.264 1.00 47.56 94 ASP B CA 1
ATOM 2025 C C . ASP B 1 113 ? 17.320 63.081 40.174 1.00 48.72 94 ASP B C 1
ATOM 2026 O O . ASP B 1 113 ? 16.939 63.034 39.012 1.00 47.98 94 ASP B O 1
ATOM 2031 N N . LYS B 1 114 ? 18.472 63.683 40.560 1.00 43.42 95 LYS B N 1
ATOM 2032 C CA . LYS B 1 114 ? 19.368 64.405 39.657 1.00 41.51 95 LYS B CA 1
ATOM 2033 C C . LYS B 1 114 ? 20.141 63.461 38.714 1.00 42.01 95 LYS B C 1
ATOM 2034 O O . LYS B 1 114 ? 20.289 63.771 37.536 1.00 41.95 95 LYS B O 1
ATOM 2040 N N . ALA B 1 115 ? 20.602 62.313 39.214 1.00 36.66 96 ALA B N 1
ATOM 2041 C CA . ALA B 1 115 ? 21.319 61.295 38.428 1.00 36.06 96 ALA B CA 1
ATOM 2042 C C . ALA B 1 115 ? 20.455 60.778 37.316 1.00 39.49 96 ALA B C 1
ATOM 2043 O O . ALA B 1 115 ? 20.935 60.670 36.183 1.00 36.13 96 ALA B O 1
ATOM 2045 N N . VAL B 1 116 ? 19.151 60.507 37.630 1.00 38.48 97 VAL B N 1
ATOM 2046 C CA . VAL B 1 116 ? 18.190 60.026 36.650 1.00 39.02 97 VAL B CA 1
ATOM 2047 C C . VAL B 1 116 ? 17.950 61.144 35.616 1.00 42.35 97 VAL B C 1
ATOM 2048 O O . VAL B 1 116 ? 18.006 60.870 34.422 1.00 42.08 97 VAL B O 1
ATOM 2052 N N . LYS B 1 117 ? 17.775 62.395 36.057 1.00 40.30 98 LYS B N 1
ATOM 2053 C CA . LYS B 1 117 ? 17.660 63.538 35.126 1.00 41.08 98 LYS B CA 1
ATOM 2054 C C . LYS B 1 117 ? 18.922 63.685 34.226 1.00 41.49 98 LYS B C 1
ATOM 2055 O O . LYS B 1 117 ? 18.791 63.897 33.017 1.00 40.13 98 LYS B O 1
ATOM 2061 N N . LEU B 1 118 ? 20.131 63.520 34.798 1.00 37.46 99 LEU B N 1
ATOM 2062 C CA . LEU B 1 118 ? 21.377 63.612 34.021 1.00 36.75 99 LEU B CA 1
ATOM 2063 C C . LEU B 1 118 ? 21.500 62.435 33.021 1.00 39.76 99 LEU B C 1
ATOM 2064 O O . LEU B 1 118 ? 21.884 62.623 31.859 1.00 35.78 99 LEU B O 1
ATOM 2069 N N . TYR B 1 119 ? 21.099 61.235 33.473 1.00 39.92 100 TYR B N 1
ATOM 2070 C CA . TYR B 1 119 ? 21.116 60.010 32.680 1.00 38.21 100 TYR B CA 1
ATOM 2071 C C . TYR B 1 119 ? 20.267 60.188 31.430 1.00 39.94 100 TYR B C 1
ATOM 2072 O O . TYR B 1 119 ? 20.732 59.894 30.336 1.00 38.14 100 TYR B O 1
ATOM 2081 N N . ARG B 1 120 ? 19.058 60.761 31.582 1.00 39.05 101 ARG B N 1
ATOM 2082 C CA . ARG B 1 120 ? 18.119 61.029 30.486 1.00 41.27 101 ARG B CA 1
ATOM 2083 C C . ARG B 1 120 ? 18.750 61.951 29.439 1.00 46.49 101 ARG B C 1
ATOM 2084 O O . ARG B 1 120 ? 18.655 61.675 28.249 1.00 46.61 101 ARG B O 1
ATOM 2092 N N . LYS B 1 121 ? 19.427 63.020 29.895 1.00 43.59 102 LYS B N 1
ATOM 2093 C CA . LYS B 1 121 ? 20.144 63.968 29.047 1.00 43.91 102 LYS B CA 1
ATOM 2094 C C . LYS B 1 121 ? 21.368 63.339 28.343 1.00 44.54 102 LYS B C 1
ATOM 2095 O O . LYS B 1 121 ? 21.544 63.562 27.147 1.00 45.86 102 LYS B O 1
ATOM 2101 N N . LEU B 1 122 ? 22.176 62.526 29.052 1.00 38.50 103 LEU B N 1
ATOM 2102 C CA . LEU B 1 122 ? 23.372 61.891 28.464 1.00 37.06 103 LEU B CA 1
ATOM 2103 C C . LEU B 1 122 ? 23.062 60.891 27.347 1.00 41.30 103 LEU B C 1
ATOM 2104 O O . LEU B 1 122 ? 23.877 60.722 26.441 1.00 39.46 103 LEU B O 1
ATOM 2109 N N . LYS B 1 123 ? 21.856 60.283 27.359 1.00 40.27 104 LYS B N 1
ATOM 2110 C CA . LYS B 1 123 ? 21.438 59.355 26.295 1.00 40.80 104 LYS B CA 1
ATOM 2111 C C . LYS B 1 123 ? 21.249 60.089 24.951 1.00 47.30 104 LYS B C 1
ATOM 2112 O O . LYS B 1 123 ? 21.261 59.455 23.898 1.00 48.07 104 LYS B O 1
ATOM 2118 N N A ARG B 1 124 ? 21.067 61.419 25.004 0.51 45.42 105 ARG B N 1
ATOM 2119 N N B ARG B 1 124 ? 21.077 61.417 25.004 0.49 45.38 105 ARG B N 1
ATOM 2120 C CA A ARG B 1 124 ? 20.874 62.280 23.836 0.51 47.61 105 ARG B CA 1
ATOM 2121 C CA B ARG B 1 124 ? 20.884 62.269 23.831 0.49 47.56 105 ARG B CA 1
ATOM 2122 C C A ARG B 1 124 ? 22.208 62.822 23.300 0.51 51.43 105 ARG B C 1
ATOM 2123 C C B ARG B 1 124 ? 22.207 62.843 23.307 0.49 51.45 105 ARG B C 1
ATOM 2124 O O A ARG B 1 124 ? 22.269 63.227 22.138 0.51 52.85 105 ARG B O 1
ATOM 2125 O O B ARG B 1 124 ? 22.261 63.275 22.155 0.49 52.87 105 ARG B O 1
ATOM 2140 N N . GLU B 1 125 ? 23.271 62.827 24.135 1.00 46.93 106 GLU B N 1
ATOM 2141 C CA . GLU B 1 125 ? 24.595 63.345 23.750 1.00 46.40 106 GLU B CA 1
ATOM 2142 C C . GLU B 1 125 ? 25.340 62.400 22.832 1.00 52.13 106 GLU B C 1
ATOM 2143 O O . GLU B 1 125 ? 25.074 61.199 22.841 1.00 51.77 106 GLU B O 1
ATOM 2149 N N . ILE B 1 126 ? 26.304 62.946 22.070 1.00 50.65 107 ILE B N 1
ATOM 2150 C CA . ILE B 1 126 ? 27.150 62.230 21.117 1.00 51.34 107 ILE B CA 1
ATOM 2151 C C . ILE B 1 126 ? 28.637 62.401 21.469 1.00 52.78 107 ILE B C 1
ATOM 2152 O O . ILE B 1 126 ? 29.379 61.422 21.427 1.00 53.88 107 ILE B O 1
ATOM 2157 N N . THR B 1 127 ? 29.058 63.635 21.814 1.00 46.40 108 THR B N 1
ATOM 2158 C CA . THR B 1 127 ? 30.456 63.999 22.056 1.00 44.11 108 THR B CA 1
ATOM 2159 C C . THR B 1 127 ? 30.907 63.979 23.520 1.00 44.28 108 THR B C 1
ATOM 2160 O O . THR B 1 127 ? 30.114 64.164 24.450 1.00 43.79 108 THR B O 1
ATOM 2164 N N . PHE B 1 128 ? 32.226 63.829 23.689 1.00 38.02 109 PHE B N 1
ATOM 2165 C CA . PHE B 1 128 ? 32.901 63.831 24.983 1.00 34.35 109 PHE B CA 1
ATOM 2166 C C . PHE B 1 128 ? 32.721 65.181 25.667 1.00 39.40 109 PHE B C 1
ATOM 2167 O O . PHE B 1 128 ? 32.410 65.215 26.853 1.00 38.04 109 PHE B O 1
ATOM 2175 N N . HIS B 1 129 ? 32.944 66.293 24.933 1.00 39.57 110 HIS B N 1
ATOM 2176 C CA . HIS B 1 129 ? 32.826 67.633 25.494 1.00 42.05 110 HIS B CA 1
ATOM 2177 C C . HIS B 1 129 ? 31.386 68.044 25.813 1.00 45.63 110 HIS B C 1
ATOM 2178 O O . HIS B 1 129 ? 31.171 68.653 26.853 1.00 44.98 110 HIS B O 1
ATOM 2185 N N . GLY B 1 130 ? 30.420 67.640 24.991 1.00 43.05 111 GLY B N 1
ATOM 2186 C CA . GLY B 1 130 ? 29.009 67.900 25.256 1.00 43.81 111 GLY B CA 1
ATOM 2187 C C . GLY B 1 130 ? 28.573 67.236 26.551 1.00 45.65 111 GLY B C 1
ATOM 2188 O O . GLY B 1 130 ? 27.953 67.884 27.403 1.00 44.25 111 GLY B O 1
ATOM 2189 N N . ALA B 1 131 ? 28.997 65.957 26.749 1.00 39.41 112 ALA B N 1
ATOM 2190 C CA . ALA B 1 131 ? 28.701 65.165 27.948 1.00 37.65 112 ALA B CA 1
ATOM 2191 C C . ALA B 1 131 ? 29.398 65.735 29.170 1.00 38.29 112 ALA B C 1
ATOM 2192 O O . ALA B 1 131 ? 28.760 65.904 30.207 1.00 36.71 112 ALA B O 1
ATOM 2194 N N . LYS B 1 132 ? 30.705 66.035 29.064 1.00 34.78 113 LYS B N 1
ATOM 2195 C CA . LYS B 1 132 ? 31.439 66.600 30.180 1.00 33.26 113 LYS B CA 1
ATOM 2196 C C . LYS B 1 132 ? 30.850 67.953 30.602 1.00 39.44 113 LYS B C 1
ATOM 2197 O O . LYS B 1 132 ? 30.727 68.209 31.797 1.00 38.91 113 LYS B O 1
ATOM 2203 N N . GLU B 1 133 ? 30.463 68.796 29.640 1.00 39.95 114 GLU B N 1
ATOM 2204 C CA . GLU B 1 133 ? 29.887 70.118 29.937 1.00 43.14 114 GLU B CA 1
ATOM 2205 C C . GLU B 1 133 ? 28.565 70.018 30.696 1.00 46.13 114 GLU B C 1
ATOM 2206 O O . GLU B 1 133 ? 28.364 70.777 31.645 1.00 44.46 114 GLU B O 1
ATOM 2212 N N . ILE B 1 134 ? 27.674 69.071 30.296 1.00 43.80 115 ILE B N 1
ATOM 2213 C CA . ILE B 1 134 ? 26.383 68.858 30.958 1.00 44.68 115 ILE B CA 1
ATOM 2214 C C . ILE B 1 134 ? 26.615 68.327 32.377 1.00 42.86 115 ILE B C 1
ATOM 2215 O O . ILE B 1 134 ? 26.042 68.834 33.342 1.00 41.08 115 ILE B O 1
ATOM 2220 N N . ALA B 1 135 ? 27.491 67.324 32.491 1.00 37.61 116 ALA B N 1
ATOM 2221 C CA . ALA B 1 135 ? 27.796 66.662 33.750 1.00 36.44 116 ALA B CA 1
ATOM 2222 C C . ALA B 1 135 ? 28.347 67.595 34.831 1.00 40.81 116 ALA B C 1
ATOM 2223 O O . ALA B 1 135 ? 27.988 67.433 36.000 1.00 40.04 116 ALA B O 1
ATOM 2225 N N . LEU B 1 136 ? 29.160 68.601 34.441 1.00 38.63 117 LEU B N 1
ATOM 2226 C CA . LEU B 1 136 ? 29.753 69.554 35.378 1.00 39.96 117 LEU B CA 1
ATOM 2227 C C . LEU B 1 136 ? 28.730 70.463 36.129 1.00 46.64 117 LEU B C 1
ATOM 2228 O O . LEU B 1 136 ? 29.123 71.102 37.099 1.00 46.87 117 LEU B O 1
ATOM 2233 N N . SER B 1 137 ? 27.425 70.431 35.768 1.00 43.55 118 SER B N 1
ATOM 2234 C CA . SER B 1 137 ? 26.376 71.171 36.494 1.00 45.73 118 SER B CA 1
ATOM 2235 C C . SER B 1 137 ? 25.871 70.343 37.704 1.00 48.09 118 SER B C 1
ATOM 2236 O O . SER B 1 137 ? 24.985 70.789 38.429 1.00 49.74 118 SER B O 1
ATOM 2239 N N . TYR B 1 138 ? 26.409 69.125 37.894 1.00 41.20 119 TYR B N 1
ATOM 2240 C CA . TYR B 1 138 ? 25.976 68.177 38.920 1.00 40.14 119 TYR B CA 1
ATOM 2241 C C . TYR B 1 138 ? 27.042 67.895 39.990 1.00 44.82 119 TYR B C 1
ATOM 2242 O O . TYR B 1 138 ? 28.233 67.947 39.702 1.00 43.91 119 TYR B O 1
ATOM 2251 N N . SER B 1 139 ? 26.600 67.555 41.215 1.00 41.02 120 SER B N 1
ATOM 2252 C CA . SER B 1 139 ? 27.474 67.238 42.345 1.00 39.34 120 SER B CA 1
ATOM 2253 C C . SER B 1 139 ? 28.199 65.911 42.113 1.00 40.04 120 SER B C 1
A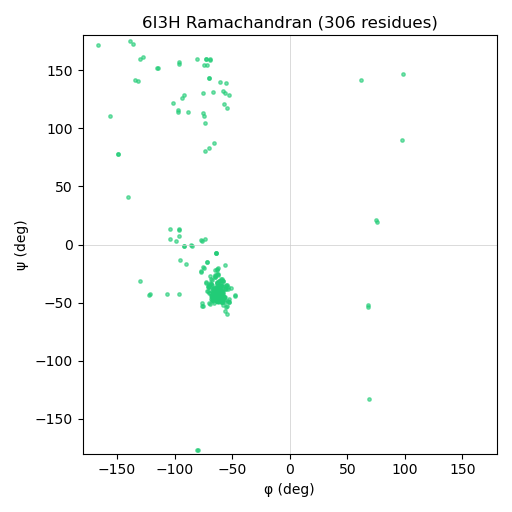TOM 2254 O O . SER B 1 139 ? 27.724 65.094 41.321 1.00 36.14 120 SER B O 1
ATOM 2257 N N . ALA B 1 140 ? 29.336 65.682 42.814 1.00 36.07 121 ALA B N 1
ATOM 2258 C CA . ALA B 1 140 ? 30.119 64.434 42.697 1.00 33.49 121 ALA B CA 1
ATOM 2259 C C . ALA B 1 140 ? 29.220 63.218 43.011 1.00 36.83 121 ALA B C 1
ATOM 2260 O O . ALA B 1 140 ? 29.311 62.195 42.328 1.00 34.51 121 ALA B O 1
ATOM 2262 N N . GLY B 1 141 ? 28.330 63.374 44.001 1.00 35.61 122 GLY B N 1
ATOM 2263 C CA . GLY B 1 141 ? 27.381 62.349 44.427 1.00 35.58 122 GLY B CA 1
ATOM 2264 C C . GLY B 1 141 ? 26.362 61.956 43.366 1.00 37.48 122 GLY B C 1
ATOM 2265 O O . GLY B 1 141 ? 26.073 60.768 43.194 1.00 34.83 122 GLY B O 1
ATOM 2266 N N . ALA B 1 142 ? 25.818 62.946 42.644 1.00 35.13 123 ALA B N 1
ATOM 2267 C CA . ALA B 1 142 ? 24.823 62.743 41.555 1.00 34.21 123 ALA B CA 1
ATOM 2268 C C . ALA B 1 142 ? 25.551 62.075 40.361 1.00 34.56 123 ALA B C 1
ATOM 2269 O O . ALA B 1 142 ? 25.019 61.161 39.733 1.00 30.98 123 ALA B O 1
ATOM 2271 N N . LEU B 1 143 ? 26.787 62.547 40.070 1.00 31.64 124 LEU B N 1
ATOM 2272 C CA . LEU B 1 143 ? 27.642 62.037 38.980 1.00 30.30 124 LEU B CA 1
ATOM 2273 C C . LEU B 1 143 ? 27.996 60.582 39.143 1.00 33.37 124 LEU B C 1
ATOM 2274 O O . LEU B 1 143 ? 27.896 59.821 38.178 1.00 31.50 124 LEU B O 1
ATOM 2279 N N . ALA B 1 144 ? 28.387 60.185 40.360 1.00 31.27 125 ALA B N 1
ATOM 2280 C CA . ALA B 1 144 ? 28.728 58.799 40.671 1.00 30.98 125 ALA B CA 1
ATOM 2281 C C . ALA B 1 144 ? 27.461 57.913 40.559 1.00 32.22 125 ALA B C 1
ATOM 2282 O O . ALA B 1 144 ? 27.540 56.814 40.009 1.00 31.48 125 ALA B O 1
ATOM 2284 N N . SER B 1 145 ? 26.301 58.400 41.036 1.00 28.07 126 SER B N 1
ATOM 2285 C CA . SER B 1 145 ? 25.037 57.678 40.923 1.00 30.30 126 SER B CA 1
ATOM 2286 C C . SER B 1 145 ? 24.665 57.541 39.453 1.00 35.62 126 SER B C 1
ATOM 2287 O O . SER B 1 145 ? 24.199 56.477 39.075 1.00 34.30 126 SER B O 1
ATOM 2290 N N . CYS B 1 146 ? 24.928 58.579 38.612 1.00 32.49 127 CYS B N 1
ATOM 2291 C CA . CYS B 1 146 ? 24.669 58.486 37.160 1.00 32.59 127 CYS B CA 1
ATOM 2292 C C . CYS B 1 146 ? 25.579 57.421 36.516 1.00 33.91 127 CYS B C 1
ATOM 2293 O O . CYS B 1 146 ? 25.117 56.626 35.696 1.00 32.36 127 CYS B O 1
ATOM 2296 N N . MET B 1 147 ? 26.858 57.367 36.924 1.00 28.65 128 MET B N 1
ATOM 2297 C CA . MET B 1 147 ? 27.784 56.333 36.453 1.00 27.18 128 MET B CA 1
ATOM 2298 C C . MET B 1 147 ? 27.262 54.923 36.820 1.00 29.95 128 MET B C 1
ATOM 2299 O O . MET B 1 147 ? 27.380 53.998 36.004 1.00 27.54 128 MET B O 1
ATOM 2304 N N . GLY B 1 148 ? 26.670 54.784 38.015 1.00 27.81 129 GLY B N 1
ATOM 2305 C CA . GLY B 1 148 ? 26.057 53.530 38.458 1.00 28.70 129 GLY B CA 1
ATOM 2306 C C . GLY B 1 148 ? 24.910 53.092 37.559 1.00 34.62 129 GLY B C 1
ATOM 2307 O O . GLY B 1 148 ? 24.795 51.909 37.228 1.00 32.43 129 GLY B O 1
ATOM 2308 N N . LEU B 1 149 ? 24.067 54.066 37.121 1.00 32.25 130 LEU B N 1
ATOM 2309 C CA . LEU B 1 149 ? 22.932 53.829 36.220 1.00 33.19 130 LEU B CA 1
ATOM 2310 C C . LEU B 1 149 ? 23.416 53.289 34.862 1.00 36.55 130 LEU B C 1
ATOM 2311 O O . LEU B 1 149 ? 22.843 52.329 34.352 1.00 37.90 130 LEU B O 1
ATOM 2316 N N . ILE B 1 150 ? 24.482 53.883 34.305 1.00 30.23 131 ILE B N 1
ATOM 2317 C CA . ILE B 1 150 ? 25.104 53.482 33.037 1.00 28.59 131 ILE B CA 1
ATOM 2318 C C . ILE B 1 150 ? 25.846 52.149 33.196 1.00 33.08 131 ILE B C 1
ATOM 2319 O O . ILE B 1 150 ? 25.838 51.333 32.267 1.00 31.32 131 ILE B O 1
ATOM 2324 N N . TYR B 1 151 ? 26.471 51.905 34.375 1.00 29.58 132 TYR B N 1
ATOM 2325 C CA . TYR B 1 151 ? 27.185 50.635 34.609 1.00 30.10 132 TYR B CA 1
ATOM 2326 C C . TYR B 1 151 ? 26.245 49.426 34.448 1.00 37.87 132 TYR B C 1
ATOM 2327 O O . TYR B 1 151 ? 26.656 48.339 34.001 1.00 37.27 132 TYR B O 1
ATOM 2336 N N . ASN B 1 152 ? 24.974 49.652 34.784 1.00 37.43 133 ASN B N 1
ATOM 2337 C CA . ASN B 1 152 ? 23.866 48.698 34.704 1.00 38.99 133 ASN B CA 1
ATOM 2338 C C . ASN B 1 152 ? 23.335 48.501 33.270 1.00 47.05 133 ASN B C 1
ATOM 2339 O O . ASN B 1 152 ? 22.734 47.470 32.990 1.00 50.11 133 ASN B O 1
ATOM 2344 N N . ARG B 1 153 ? 23.562 49.485 32.380 1.00 44.78 134 ARG B N 1
ATOM 2345 C CA . ARG B 1 153 ? 23.189 49.500 30.960 1.00 46.25 134 ARG B CA 1
ATOM 2346 C C . ARG B 1 153 ? 24.239 50.331 30.219 1.00 48.84 134 ARG B C 1
ATOM 2347 O O . ARG B 1 153 ? 24.020 51.523 29.970 1.00 48.40 134 ARG B O 1
ATOM 2355 N N . MET B 1 154 ? 25.415 49.730 29.959 1.00 43.42 135 MET B N 1
ATOM 2356 C CA . MET B 1 154 ? 26.555 50.416 29.337 1.00 42.26 135 MET B CA 1
ATOM 2357 C C . MET B 1 154 ? 26.265 50.975 27.948 1.00 47.66 135 MET B C 1
ATOM 2358 O O . MET B 1 154 ? 26.755 52.053 27.620 1.00 47.11 135 MET B O 1
ATOM 2363 N N . GLY B 1 155 ? 25.440 50.276 27.176 1.00 46.54 136 GLY B N 1
ATOM 2364 C CA . GLY B 1 155 ? 25.026 50.707 25.843 1.00 47.51 136 GLY B CA 1
ATOM 2365 C C . GLY B 1 155 ? 23.976 51.805 25.806 1.00 51.16 136 GLY B C 1
ATOM 2366 O O . GLY B 1 155 ? 23.553 52.193 24.715 1.00 53.53 136 GLY B O 1
ATOM 2367 N N . ALA B 1 156 ? 23.552 52.333 26.979 1.00 44.21 137 ALA B N 1
ATOM 2368 C CA . ALA B 1 156 ? 22.593 53.447 27.067 1.00 44.47 137 ALA B CA 1
ATOM 2369 C C . ALA B 1 156 ? 23.223 54.752 26.559 1.00 44.65 137 ALA B C 1
ATOM 2370 O O . ALA B 1 156 ? 22.513 55.625 26.099 1.00 45.45 137 ALA B O 1
ATOM 2372 N N . VAL B 1 157 ? 24.555 54.883 26.657 1.00 38.69 138 VAL B N 1
ATOM 2373 C CA . VAL B 1 157 ? 25.280 56.067 26.190 1.00 38.37 138 VAL B CA 1
ATOM 2374 C C . VAL B 1 157 ? 26.445 55.631 25.308 1.00 42.81 138 VAL B C 1
ATOM 2375 O O . VAL B 1 157 ? 26.904 54.492 25.428 1.00 42.02 138 VAL B O 1
ATOM 2379 N N . THR B 1 158 ? 26.964 56.546 24.467 1.00 40.22 139 THR B N 1
ATOM 2380 C CA . THR B 1 158 ? 28.141 56.249 23.635 1.00 38.96 139 THR B CA 1
ATOM 2381 C C . THR B 1 158 ? 29.396 56.203 24.546 1.00 39.43 139 THR B C 1
ATOM 2382 O O . THR B 1 158 ? 29.366 56.744 25.652 1.00 34.62 139 THR B O 1
ATOM 2386 N N . THR B 1 159 ? 30.478 55.547 24.085 1.00 36.41 140 THR B N 1
ATOM 2387 C CA . THR B 1 159 ? 31.740 55.431 24.830 1.00 35.26 140 THR B CA 1
ATOM 2388 C C . THR B 1 159 ? 32.327 56.814 25.156 1.00 37.03 140 THR B C 1
ATOM 2389 O O . THR B 1 159 ? 32.806 57.017 26.268 1.00 35.34 140 THR B O 1
ATOM 2393 N N . GLU B 1 160 ? 32.262 57.764 24.198 1.00 35.43 141 GLU B N 1
ATOM 2394 C CA . GLU B 1 160 ? 32.755 59.136 24.361 1.00 35.04 141 GLU B CA 1
ATOM 2395 C C . GLU B 1 160 ? 31.994 59.842 25.474 1.00 36.88 141 GLU B C 1
ATOM 2396 O O . GLU B 1 160 ? 32.596 60.524 26.310 1.00 33.84 141 GLU B O 1
ATOM 2402 N N . VAL B 1 161 ? 30.650 59.690 25.467 1.00 33.39 142 VAL B N 1
ATOM 2403 C CA . VAL B 1 161 ? 29.781 60.292 26.469 1.00 32.82 142 VAL B CA 1
ATOM 2404 C C . VAL B 1 161 ? 30.093 59.713 27.858 1.00 34.07 142 VAL B C 1
ATOM 2405 O O . VAL B 1 161 ? 30.223 60.489 28.796 1.00 31.51 142 VAL B O 1
ATOM 2409 N N . ALA B 1 162 ? 30.262 58.372 27.964 1.00 30.74 143 ALA B N 1
ATOM 2410 C CA . ALA B 1 162 ? 30.619 57.705 29.223 1.00 30.24 143 ALA B CA 1
ATOM 2411 C C . ALA B 1 162 ? 31.965 58.224 29.744 1.00 30.53 143 ALA B C 1
ATOM 2412 O O . ALA B 1 162 ? 32.076 58.506 30.937 1.00 29.23 143 ALA B O 1
ATOM 2414 N N . PHE B 1 163 ? 32.953 58.420 28.849 1.00 26.16 144 PHE B N 1
ATOM 2415 C CA . PHE B 1 163 ? 34.264 59.001 29.251 1.00 26.08 144 PHE B CA 1
ATOM 2416 C C . PHE B 1 163 ? 34.152 60.469 29.721 1.00 28.31 144 PHE B C 1
ATOM 2417 O O . PHE B 1 163 ? 34.802 60.857 30.709 1.00 24.75 144 PHE B O 1
ATOM 2425 N N . GLY B 1 164 ? 33.301 61.258 29.050 1.00 28.65 145 GLY B N 1
ATOM 2426 C CA . GLY B 1 164 ? 33.040 62.648 29.445 1.00 28.66 145 GLY B CA 1
ATOM 2427 C C . GLY B 1 164 ? 32.466 62.703 30.853 1.00 30.68 145 GLY B C 1
ATOM 2428 O O . GLY B 1 164 ? 32.882 63.522 31.676 1.00 30.02 145 GLY B O 1
ATOM 2429 N N . LEU B 1 165 ? 31.545 61.766 31.156 1.00 27.11 146 LEU B N 1
ATOM 2430 C CA . LEU B 1 165 ? 30.933 61.644 32.475 1.00 25.94 146 LEU B CA 1
ATOM 2431 C C . LEU B 1 165 ? 31.991 61.261 33.523 1.00 27.84 146 LEU B C 1
ATOM 2432 O O . LEU B 1 165 ? 32.003 61.846 34.602 1.00 27.19 146 LEU B O 1
ATOM 2437 N N . VAL B 1 166 ? 32.869 60.288 33.216 1.00 23.93 147 VAL B N 1
ATOM 2438 C CA . VAL B 1 166 ? 33.956 59.900 34.138 1.00 22.94 147 VAL B CA 1
ATOM 2439 C C . VAL B 1 166 ? 34.833 61.149 34.470 1.00 28.51 147 VAL B C 1
ATOM 2440 O O . VAL B 1 166 ? 35.171 61.396 35.643 1.00 29.31 147 VAL B O 1
ATOM 2444 N N . CYS B 1 167 ? 35.186 61.933 33.444 1.00 23.52 148 CYS B N 1
ATOM 2445 C CA . CYS B 1 167 ? 36.033 63.126 33.653 1.00 25.24 148 CYS B CA 1
ATOM 2446 C C . CYS B 1 167 ? 35.355 64.170 34.510 1.00 27.57 148 CYS B C 1
ATOM 2447 O O . CYS B 1 167 ? 35.976 64.705 35.413 1.00 26.95 148 CYS B O 1
ATOM 2450 N N . ALA B 1 168 ? 34.064 64.375 34.292 1.00 26.98 149 ALA B N 1
ATOM 2451 C CA . ALA B 1 168 ? 33.259 65.311 35.080 1.00 28.55 149 ALA B CA 1
ATOM 2452 C C . ALA B 1 168 ? 33.194 64.834 36.533 1.00 31.19 149 ALA B C 1
ATOM 2453 O O . ALA B 1 168 ? 33.338 65.645 37.442 1.00 31.69 149 ALA B O 1
ATOM 2455 N N . THR B 1 169 ? 33.017 63.515 36.746 1.00 28.75 150 THR B N 1
ATOM 2456 C CA . THR B 1 169 ? 32.938 62.917 38.080 1.00 27.38 150 THR B CA 1
ATOM 2457 C C . THR B 1 169 ? 34.247 63.129 38.810 1.00 28.51 150 THR B C 1
ATOM 2458 O O . THR B 1 169 ? 34.226 63.564 39.961 1.00 27.97 150 THR B O 1
ATOM 2462 N N . CYS B 1 170 ? 35.386 62.827 38.148 1.00 24.06 151 CYS B N 1
ATOM 2463 C CA . CYS B 1 170 ? 36.719 63.020 38.741 1.00 24.76 151 CYS B CA 1
ATOM 2464 C C . CYS B 1 170 ? 36.986 64.475 39.081 1.00 29.29 151 CYS B C 1
ATOM 2465 O O . CYS B 1 170 ? 37.539 64.779 40.146 1.00 30.50 151 CYS B O 1
ATOM 2468 N N . GLU B 1 171 ? 36.561 65.389 38.198 1.00 27.13 152 GLU B N 1
ATOM 2469 C CA . GLU B 1 171 ? 36.736 66.826 38.443 1.00 27.03 152 GLU B CA 1
ATOM 2470 C C . GLU B 1 171 ? 36.013 67.268 39.717 1.00 33.30 152 GLU B C 1
ATOM 2471 O O . GLU B 1 171 ? 36.575 68.023 40.502 1.00 33.55 152 GLU B O 1
ATOM 2477 N N . GLN B 1 172 ? 34.765 66.801 39.920 1.00 31.62 153 GLN B N 1
ATOM 2478 C CA . GLN B 1 172 ? 33.949 67.184 41.072 1.00 32.47 153 GLN B CA 1
ATOM 2479 C C . GLN B 1 172 ? 34.446 66.550 42.358 1.00 39.59 153 GLN B C 1
ATOM 2480 O O . GLN B 1 172 ? 34.380 67.196 43.398 1.00 40.03 153 GLN B O 1
ATOM 2486 N N . ILE B 1 173 ? 35.008 65.321 42.287 1.00 37.02 154 ILE B N 1
ATOM 2487 C CA . ILE B 1 173 ? 35.594 64.664 43.471 1.00 37.49 154 ILE B CA 1
ATOM 2488 C C . ILE B 1 173 ? 36.859 65.416 43.876 1.00 44.53 154 ILE B C 1
ATOM 2489 O O . ILE B 1 173 ? 37.000 65.766 45.048 1.00 46.27 154 ILE B O 1
ATOM 2494 N N . ALA B 1 174 ? 37.777 65.649 42.908 1.00 42.18 155 ALA B N 1
ATOM 2495 C CA . ALA B 1 174 ? 39.031 66.384 43.126 1.00 42.78 155 ALA B CA 1
ATOM 2496 C C . ALA B 1 174 ? 38.770 67.803 43.646 1.00 50.65 155 ALA B C 1
ATOM 2497 O O . ALA B 1 174 ? 39.560 68.311 44.445 1.00 52.06 155 ALA B O 1
ATOM 2499 N N . ASP B 1 175 ? 37.636 68.419 43.251 1.00 48.09 156 ASP B N 1
ATOM 2500 C CA . ASP B 1 175 ? 37.265 69.763 43.706 1.00 51.25 156 ASP B CA 1
ATOM 2501 C C . ASP B 1 175 ? 36.751 69.797 45.156 1.00 59.04 156 ASP B C 1
ATOM 2502 O O . ASP B 1 175 ? 36.734 70.865 45.772 1.00 61.77 156 ASP B O 1
ATOM 2507 N N . SER B 1 176 ? 36.324 68.645 45.696 1.00 55.51 157 SER B N 1
ATOM 2508 C CA . SER B 1 176 ? 35.782 68.548 47.058 1.00 76.09 157 SER B CA 1
ATOM 2509 C C . SER B 1 176 ? 36.828 68.102 48.076 1.00 102.35 157 SER B C 1
ATOM 2510 O O . SER B 1 176 ? 36.596 68.220 49.281 1.00 66.07 157 SER B O 1
#

Radius of gyration: 23.8 Å; Cα contacts (8 Å, |Δi|>4): 397; chains: 2; bounding box: 50×40×84 Å

Organism: Influenza A virus (strain A/Wilson-S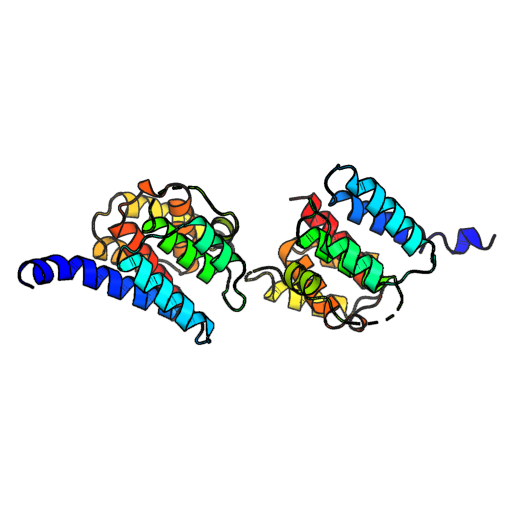mith/1933 H1N1) (NCBI:txid381518)

B-factor: mean 44.44, std 16.33, range [20.34, 130.07]

InterPro domains:
  IPR001561 Influenza matrix M1, N-terminal [PF00598] (2-157)
  IPR013188 Influenza matrix M1, C-terminal [PF08289] (158-252)
  IPR013188 Influenza matrix M1, C-terminal [SM00759] (158-252)
  IPR015423 Influenza matrix M1, N-terminal subdomain 1 [G3DSA:1.20.91.10] (1-79)
  IPR015799 Influenza matrix M1, N-terminal subdomain 2 [G3DSA:1.10.10.180] (82-171)
  IPR036039 Influenza virus matrix protein M1 [SSF48145] (1-158)
  IPR037533 Matrix protein 1 [MF_04068] (1-252)

Nearest PDB structures (foldseek):
  6i3h-assembly1_A  TM=1.006E+00  e=2.335E-23  Influenza A virus
  5v7b-assembly1_B  TM=9.829E-01  e=7.328E-19  Influenza A virus (A/Wilson-Smith/1933(H1N1))
  5cqe-assembly1_A  TM=9.676E-01  e=8.072E-19  Influenza A virus (A/Puerto Rico/8/1934(H1N1))
  5v7s-assembly1_B  TM=9.734E-01  e=4.836E-18  Influenza A virus (A/Wilson-Smith/1933(H1N1))
  5v7s-assembly1_C  TM=9.682E-01  e=7.121E-18  Influenza A virus (A/Wilson-Smith/1933(H1N1))

Foldseek 3Di:
DVVVVVCVVVVVLLVLLLVLLLLLPDPDPVSVVLSVVSVCLSVVHQDDLVVVLVCLVPDPPDDLLSSLLSNLVSPLRHPDDDPSNLVNQALVVDVCLLVLLVVLLVVQLVDDALVVLLVSLLVDALRSLSVNSSVCSVVVVSHDSSNNSSSSSSNSVRVSVVD/DVVVVCVVVVVLLVLLLVLLLLLQPPDPVSVVLSVVSVCLSVVHQDDLVVVLVVLVPDPPDDLLSSLLSNLVSPLRHPDDDPSNLDNQLDDPCLCVLLVVLLVVQLVDDALVVLLVSLLVHALNSLSSNSSVCSVVVVSHDSSNSSSSSSSSSVRVSVD

CATH classification: 1.10.10.180

Solvent-accessible surface area: 17271 Å² total; per-residue (Å²): 122,60,136,117,81,144,104,115,45,76,100,67,31,34,76,46,0,52,85,44,0,34,56,8,6,54,118,28,116,14,55,59,67,0,32,118,76,0,99,66,12,20,60,66,128,161,51,82,40,113,103,7,3,78,38,0,98,88,56,86,108,6,44,20,39,8,10,0,0,0,0,0,0,0,31,30,44,8,164,202,144,50,186,29,0,66,92,12,7,54,10,106,83,57,115,81,10,97,94,90,0,60,119,0,38,119,73,0,109,161,44,135,71,6,123,20,0,28,136,45,0,57,98,29,54,24,19,0,0,0,6,0,0,8,37,0,5,63,172,48,82,27,13,66,73,76,0,0,7,0,0,0,0,0,0,0,59,42,20,36,120,95,154,96,141,137,92,143,106,112,52,75,99,67,30,35,77,46,0,51,85,44,0,33,62,19,4,57,114,27,112,11,61,58,67,0,32,120,76,0,103,68,7,20,58,67,124,156,50,81,44,119,103,8,4,80,39,0,103,89,55,86,106,12,54,94,52,9,30,0,0,0,0,0,0,0,39,31,38,12,165,201,130,38,189,36,0,48,94,14,0,54,42,114,81,92,54,70,76,104,0,56,99,0,29,117,73,0,110,160,45,132,70,5,122,19,0,29,137,45,0,58,98,29,59,24,30,0,0,4,5,0,0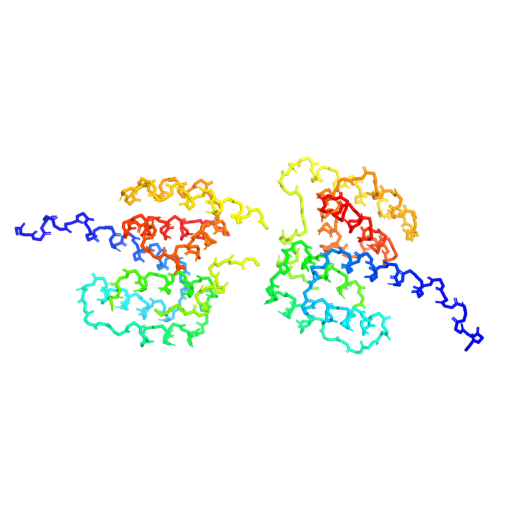,0,44,0,6,62,168,50,83,28,13,68,74,75,0,0,10,0,0,0,0,0,0,0,59,43,41,65,123,121

Sequence (322 aa):
SGLEVLFQGPMSLLTEVETYVLSIVPSAPLKAEIAQRLEDVFAGKNTDLEVLMEWLKTRPILSPLTKGILGFVFTLTVPQRRRRFVQNALNGNGDPNNMDKAVKLYRKLKREITFHGAKEIALSYSAGALASCMGLIYNRMGAVTTEVAFGLVCATCEQIADSQGLEVLFQGPMSSLLTEVETYVLSIVPSAPLKAEIAQRLEDVFAGKNTDLEVLMEWLKTRPILSPLTKGILGFVFTLTVPQRRRFVQNALNGNPNNNMDKAVKLYRKLKRREITFHGAKEIALSYSAGALASCMGLIYNRMGAVTTEVAFGLVCATCEQIADS